Protein AF-A0A9D4TGT1-F1 (afdb_monomer_lite)

pLDDT: mean 70.24, std 22.19, range [30.16, 93.81]

Foldseek 3Di:
DDDDPPVVVVVVVVPPDDDDDDDDPPPPPPVPPPPDDDDDDDDDDDDDDDDPPPDPPPPPDDPDDDDDPPPDDPDDPDDDPDDPPVVVVVVVVVVVVVVVVVVVVVCVVVVVCVVVVLVVLLVCLVVLLVQLPDPDLVSLQVSLVSLLVSLVDVSNLVSCLVNLVLLSLLVSLPDPPHDPSSVLSSLSSLVSLLVDPSSLVSNVVSVVLVSLVVSLVPDDDDPVCPVVNVSSVVSNVSSVVD

Sequence (242 aa):
MQARGSLAALARLLATAEPSTGGPAALLVRSLCNVCPTIGASTAAARPSAFAASHRQWQQGGNGCAHGWTALRQFSSGKQAVNEDAVIMEAVEDTLRPRVLRFFAFFMICGAGIKVLPIVAAQAVGNCLALLDAQQPFMVKAGCSRLQLLMRLEAGRQKAVEEGAARKLLRLMQRPDVEQGVIDYALSAISMLAGCDEGLQALAEAGGIAALEAWLAGVQRSPVTEDAMDSVQQLLAVLSTA

Organism: Chlorella vulgaris (NCBI:txid3077)

InterPro domains:
  IPR000225 Armadillo [PS50176] (164-208)
  IPR011989 Armadillo-like helical [G3DSA:1.25.10.10] (1-241)
  IPR016024 Armadillo-type fold [SSF48371] (117-236)

Secondary structure (DSSP, 8-state):
----SSHHHHHHHSSS-------TTSSSSSSSS-S------S---------SSSSSSSSSS------SSSSS-S---------HHHHHHHHHHHHHHHHHHHHHHHHHHHHHHHHHHHHHHHHHHHHHHHHHT-S-HHHHHHHHHHHHHHHTSHHHHHHHHHTTHHHHHHHHHT-TT--HHHHHHHHHHHHHHTTSHHHHHHHHHTTHHHHHHHHHHH----TTTHHHHHHHHHHHHHHHH-

Radius of gyration: 31.9 Å; chains: 1; bounding box: 94×61×64 Å

Structure (mmCIF, N/CA/C/O backbone):
data_AF-A0A9D4TGT1-F1
#
_entry.id   AF-A0A9D4TGT1-F1
#
loop_
_atom_site.group_PDB
_atom_site.id
_atom_site.type_symbol
_atom_site.label_atom_id
_atom_site.label_alt_id
_atom_site.label_comp_id
_atom_site.label_asym_id
_atom_site.label_entity_id
_atom_site.label_seq_id
_atom_site.pdbx_PDB_ins_code
_atom_site.Cartn_x
_atom_site.Cartn_y
_atom_site.Cartn_z
_atom_site.occupancy
_atom_site.B_iso_or_equiv
_atom_site.auth_seq_id
_atom_site.auth_comp_id
_atom_site.auth_asym_id
_atom_site.auth_atom_id
_atom_site.pdbx_PDB_model_num
ATOM 1 N N . MET A 1 1 ? -27.653 35.171 1.525 1.00 47.66 1 MET A N 1
ATOM 2 C CA . MET A 1 1 ? -26.820 36.361 1.815 1.00 47.66 1 MET A CA 1
ATOM 3 C C . MET A 1 1 ? -25.912 36.067 3.008 1.00 47.66 1 MET A C 1
ATOM 5 O O . MET A 1 1 ? -26.333 36.315 4.121 1.00 47.66 1 MET A O 1
ATOM 9 N N . GLN A 1 2 ? -24.707 35.517 2.802 1.00 47.75 2 GLN A N 1
ATOM 10 C CA . GLN A 1 2 ? -23.597 35.546 3.782 1.00 47.75 2 GLN A CA 1
ATOM 11 C C . GLN A 1 2 ? -22.359 34.867 3.172 1.00 47.75 2 GLN A C 1
ATOM 13 O O . GLN A 1 2 ? -22.095 33.697 3.399 1.00 47.75 2 GLN A O 1
ATOM 18 N N . ALA A 1 3 ? -21.624 35.586 2.322 1.00 44.44 3 ALA A N 1
ATOM 19 C CA . ALA A 1 3 ? -20.353 35.104 1.763 1.00 44.44 3 ALA A CA 1
ATOM 20 C C . ALA A 1 3 ? -19.449 36.278 1.347 1.00 44.44 3 ALA A C 1
ATOM 22 O O . ALA A 1 3 ? -18.979 36.354 0.217 1.00 44.44 3 ALA A O 1
ATOM 23 N N . ARG A 1 4 ? -19.256 37.264 2.236 1.00 45.66 4 ARG A N 1
ATOM 24 C CA . ARG A 1 4 ? -18.360 38.414 1.981 1.00 45.66 4 ARG A CA 1
ATOM 25 C C . ARG A 1 4 ? -17.284 38.646 3.051 1.00 45.66 4 ARG A C 1
ATOM 27 O O . ARG A 1 4 ? -16.485 39.558 2.902 1.00 45.66 4 ARG A O 1
ATOM 34 N N . GLY A 1 5 ? -17.209 37.807 4.088 1.00 45.09 5 GLY A N 1
ATOM 35 C CA . GLY A 1 5 ? -16.243 37.974 5.187 1.00 45.09 5 GLY A CA 1
ATOM 36 C C . GLY A 1 5 ? -14.872 37.309 4.991 1.00 45.09 5 GLY A C 1
ATOM 37 O O . GLY A 1 5 ? -13.931 37.665 5.687 1.00 45.09 5 GLY A O 1
ATOM 38 N N . SER A 1 6 ? -14.726 36.360 4.060 1.00 49.41 6 SER A N 1
ATOM 39 C CA . SER A 1 6 ? -13.535 35.486 4.018 1.00 49.41 6 SER A CA 1
ATOM 40 C C . SER A 1 6 ? -12.366 36.033 3.177 1.00 49.41 6 SER A C 1
ATOM 42 O O . SER A 1 6 ? -11.208 35.719 3.437 1.00 49.41 6 SER A O 1
ATOM 44 N N . LEU A 1 7 ? -12.626 36.939 2.227 1.00 48.19 7 LEU A N 1
ATOM 45 C CA . LEU A 1 7 ? -11.579 37.469 1.338 1.00 48.19 7 LEU A CA 1
ATOM 46 C C . LEU A 1 7 ? -10.686 38.536 1.997 1.00 48.19 7 LEU A C 1
ATOM 48 O O . LEU A 1 7 ? -9.523 38.677 1.627 1.00 48.19 7 LEU A O 1
ATOM 52 N N . ALA A 1 8 ? -11.181 39.245 3.017 1.00 46.88 8 ALA A N 1
ATOM 53 C CA . ALA A 1 8 ? -10.387 40.244 3.740 1.00 46.88 8 ALA A CA 1
ATOM 54 C C . ALA A 1 8 ? -9.340 39.615 4.685 1.00 46.88 8 ALA A C 1
ATOM 56 O O . ALA A 1 8 ? -8.335 40.252 4.997 1.00 46.88 8 ALA A O 1
ATOM 57 N N . ALA A 1 9 ? -9.546 38.361 5.108 1.00 47.84 9 ALA A N 1
ATOM 58 C CA . ALA A 1 9 ? -8.600 37.619 5.943 1.00 47.84 9 ALA A CA 1
ATOM 59 C C . ALA A 1 9 ? -7.430 37.040 5.123 1.00 47.84 9 ALA A C 1
ATOM 61 O O . ALA A 1 9 ? -6.289 37.063 5.578 1.00 47.84 9 ALA A O 1
ATOM 62 N N . LEU A 1 10 ? -7.687 36.617 3.880 1.00 48.50 10 LEU A N 1
ATOM 63 C CA . LEU A 1 10 ? -6.660 36.116 2.956 1.00 48.50 10 LEU A CA 1
ATOM 64 C C . LEU A 1 10 ? -5.723 37.222 2.444 1.00 48.50 10 LEU A C 1
ATOM 66 O O . LEU A 1 10 ? -4.525 36.991 2.295 1.00 48.50 10 LEU A O 1
ATOM 70 N N . ALA A 1 11 ? -6.225 38.448 2.263 1.00 47.50 11 ALA A N 1
ATOM 71 C CA . ALA A 1 11 ? -5.403 39.578 1.822 1.00 47.50 11 ALA A CA 1
ATOM 72 C C . ALA A 1 11 ? -4.390 40.060 2.884 1.00 47.50 11 ALA A C 1
ATOM 74 O O . ALA A 1 11 ? -3.364 40.637 2.530 1.00 47.50 11 ALA A O 1
ATOM 75 N N . ARG A 1 12 ? -4.634 39.805 4.180 1.00 45.62 12 ARG A N 1
ATOM 76 C CA . ARG A 1 12 ? -3.701 40.172 5.265 1.00 45.62 12 ARG A CA 1
ATOM 77 C C . ARG A 1 12 ? -2.599 39.139 5.518 1.00 45.62 12 ARG A C 1
ATOM 79 O O . ARG A 1 12 ? -1.575 39.511 6.074 1.00 45.62 12 ARG A O 1
ATOM 86 N N . LEU A 1 13 ? -2.770 37.891 5.078 1.00 45.53 13 LEU A N 1
ATOM 87 C CA . LEU A 1 13 ? -1.742 36.843 5.188 1.00 45.53 13 LEU A CA 1
ATOM 88 C C . LEU A 1 13 ? -0.706 36.883 4.053 1.00 45.53 13 LEU A C 1
ATOM 90 O O . LEU A 1 13 ? 0.398 36.378 4.218 1.00 45.53 13 LEU A O 1
ATOM 94 N N . LEU A 1 14 ? -1.028 37.523 2.926 1.00 46.19 14 LEU A N 1
ATOM 95 C CA . LEU A 1 14 ? -0.122 37.654 1.776 1.00 46.19 14 LEU A CA 1
ATOM 96 C C . LEU A 1 14 ? 0.789 38.895 1.827 1.00 46.19 14 LEU A C 1
ATOM 98 O O . LEU A 1 14 ? 1.685 39.016 1.000 1.00 46.19 14 LEU A O 1
ATOM 102 N N . ALA A 1 15 ? 0.600 39.802 2.792 1.00 43.44 15 ALA A N 1
ATOM 103 C CA . ALA A 1 15 ? 1.304 41.090 2.850 1.00 43.44 15 ALA A CA 1
ATOM 104 C C . ALA A 1 15 ? 2.531 41.126 3.791 1.00 43.44 15 ALA A C 1
ATOM 106 O O . ALA A 1 15 ? 3.119 42.189 3.969 1.00 43.44 15 ALA A O 1
ATOM 107 N N . THR A 1 16 ? 2.934 40.002 4.397 1.00 42.25 16 THR A N 1
ATOM 108 C CA . THR A 1 16 ? 4.092 39.944 5.320 1.00 42.25 16 THR A CA 1
ATOM 109 C C . THR A 1 16 ? 5.294 39.164 4.781 1.00 42.25 16 THR A C 1
ATOM 111 O O . THR A 1 16 ? 6.215 38.871 5.537 1.00 42.25 16 THR A O 1
ATOM 114 N N . ALA A 1 17 ? 5.318 38.827 3.490 1.00 40.75 17 ALA A N 1
ATOM 115 C CA . ALA A 1 17 ? 6.458 38.169 2.855 1.00 40.75 17 ALA A CA 1
ATOM 116 C C . ALA A 1 17 ? 7.247 39.177 2.003 1.00 40.75 17 ALA A C 1
ATOM 118 O O . ALA A 1 17 ? 7.049 39.272 0.796 1.00 40.75 17 ALA A O 1
ATOM 119 N N . GLU A 1 18 ? 8.129 39.945 2.646 1.00 43.00 18 GLU A N 1
ATOM 120 C CA . GLU A 1 18 ? 9.184 40.699 1.953 1.00 43.00 18 GLU A CA 1
ATOM 121 C C . GLU A 1 18 ? 10.409 39.796 1.671 1.00 43.00 18 GLU A C 1
ATOM 123 O O . GLU A 1 18 ? 10.621 38.790 2.360 1.00 43.00 18 GLU A O 1
ATOM 128 N N . PRO A 1 19 ? 11.205 40.120 0.635 1.00 50.09 19 PRO A N 1
ATOM 129 C CA . PRO A 1 19 ? 12.003 39.168 -0.121 1.00 50.09 19 PRO A CA 1
ATOM 130 C C . PRO A 1 19 ? 13.450 39.107 0.379 1.00 50.09 19 PRO A C 1
ATOM 132 O O . PRO A 1 19 ? 14.186 40.090 0.349 1.00 50.09 19 PRO A O 1
ATOM 135 N N . SER A 1 20 ? 13.903 37.916 0.773 1.00 38.75 20 SER A N 1
ATOM 136 C CA . SER A 1 20 ? 15.325 37.649 0.995 1.00 38.75 20 SER A CA 1
ATOM 137 C C . SER A 1 20 ? 15.891 36.869 -0.190 1.00 38.75 20 SER A C 1
ATOM 139 O O . SER A 1 20 ? 15.510 35.741 -0.491 1.00 38.75 20 SER A O 1
ATOM 141 N N . THR A 1 21 ? 16.777 37.563 -0.888 1.00 51.19 21 THR A N 1
ATOM 142 C CA . THR A 1 21 ? 17.631 37.176 -2.007 1.00 51.19 21 THR A CA 1
ATOM 143 C C . THR A 1 21 ? 18.256 35.778 -1.892 1.00 51.19 21 THR A C 1
ATOM 145 O O . THR A 1 21 ? 19.157 35.532 -1.096 1.00 51.19 21 THR A O 1
ATOM 148 N N . GLY A 1 22 ? 17.856 34.875 -2.790 1.00 37.66 22 GLY A N 1
ATOM 149 C CA . GLY A 1 22 ? 18.534 33.598 -3.024 1.00 37.66 22 GLY A CA 1
ATOM 150 C C . GLY A 1 22 ? 17.843 32.799 -4.127 1.00 37.66 22 GLY A C 1
ATOM 151 O O . GLY A 1 22 ? 16.762 32.262 -3.919 1.00 37.66 22 GLY A O 1
ATOM 152 N N . GLY A 1 23 ? 18.437 32.765 -5.321 1.00 38.03 23 GLY A N 1
ATOM 153 C CA . GLY A 1 23 ? 17.827 32.193 -6.526 1.00 38.03 23 GLY A CA 1
ATOM 154 C C . GLY A 1 23 ? 17.507 30.681 -6.476 1.00 38.03 23 GLY A C 1
ATOM 155 O O . GLY A 1 23 ? 18.017 29.943 -5.629 1.00 38.03 23 GLY A O 1
ATOM 156 N N . PRO A 1 24 ? 16.702 30.190 -7.439 1.00 44.31 24 PRO A N 1
ATOM 157 C CA . PRO A 1 24 ? 15.993 28.901 -7.387 1.00 44.31 24 PRO A CA 1
ATOM 158 C C . PRO A 1 24 ? 16.837 27.628 -7.618 1.00 44.31 24 PRO A C 1
ATOM 160 O O . PRO A 1 24 ? 16.278 26.549 -7.787 1.00 44.31 24 PRO A O 1
ATOM 163 N N . ALA A 1 25 ? 18.171 27.699 -7.599 1.00 40.34 25 ALA A N 1
ATOM 164 C CA . ALA A 1 25 ? 19.036 26.543 -7.880 1.00 40.34 25 ALA A CA 1
ATOM 165 C C . ALA A 1 25 ? 19.581 25.822 -6.626 1.00 40.34 25 ALA A C 1
ATOM 167 O O . ALA A 1 25 ? 20.152 24.742 -6.742 1.00 40.34 25 ALA A O 1
ATOM 168 N N . ALA A 1 26 ? 19.396 26.376 -5.421 1.00 40.41 26 ALA A N 1
ATOM 169 C CA . ALA A 1 26 ? 19.991 25.840 -4.186 1.00 40.41 26 ALA A CA 1
ATOM 170 C C . ALA A 1 26 ? 19.022 25.041 -3.284 1.00 40.41 26 ALA A C 1
ATOM 172 O O . ALA A 1 26 ? 19.449 24.460 -2.287 1.00 40.41 26 ALA A O 1
ATOM 173 N N . LEU A 1 27 ? 17.730 24.968 -3.626 1.00 40.16 27 LEU A N 1
ATOM 174 C CA . LEU A 1 27 ? 16.707 24.304 -2.799 1.00 40.16 27 LEU A CA 1
ATOM 175 C C . LEU A 1 27 ? 16.452 22.828 -3.150 1.00 40.16 27 LEU A C 1
ATOM 177 O O . LEU A 1 27 ? 15.802 22.129 -2.380 1.00 40.16 27 LEU A O 1
ATOM 181 N N . LEU A 1 28 ? 17.026 22.309 -4.239 1.00 41.91 28 LEU A N 1
ATOM 182 C CA . LEU A 1 28 ? 16.854 20.904 -4.643 1.00 41.91 28 LEU A CA 1
ATOM 183 C C . LEU A 1 28 ? 17.883 19.931 -4.039 1.00 41.91 28 LEU A C 1
ATOM 185 O O . LEU A 1 28 ? 17.684 18.722 -4.097 1.00 41.91 28 LEU A O 1
ATOM 189 N N . VAL A 1 29 ? 18.950 20.426 -3.402 1.00 40.66 29 VAL A N 1
ATOM 190 C CA . VAL A 1 29 ? 20.007 19.572 -2.812 1.00 40.66 29 VAL A CA 1
ATOM 191 C C . VAL A 1 29 ? 19.826 19.373 -1.300 1.00 40.66 29 VAL A C 1
ATOM 193 O O . VAL A 1 29 ? 20.397 18.458 -0.714 1.00 40.66 29 VAL A O 1
ATOM 196 N N . ARG A 1 30 ? 18.977 20.174 -0.644 1.00 38.00 30 ARG A N 1
ATOM 197 C CA . ARG A 1 30 ? 18.833 20.163 0.824 1.00 38.00 30 ARG A CA 1
ATOM 198 C C . ARG A 1 30 ? 17.661 19.318 1.344 1.00 38.00 30 ARG A C 1
ATOM 200 O O . ARG A 1 30 ? 17.567 19.110 2.547 1.00 38.00 30 ARG A O 1
ATOM 207 N N . SER A 1 31 ? 16.823 18.775 0.454 1.00 38.84 31 SER A N 1
ATOM 208 C CA . SER A 1 31 ? 15.673 17.927 0.822 1.00 38.84 31 SER A CA 1
ATOM 209 C C . SER A 1 31 ? 15.982 16.422 0.890 1.00 38.84 31 SER A C 1
ATOM 211 O O . SER A 1 31 ? 15.113 15.652 1.287 1.00 38.84 31 SER A O 1
ATOM 213 N N . LEU A 1 32 ? 17.195 15.981 0.530 1.00 39.38 32 LEU A N 1
ATOM 214 C CA . LEU A 1 32 ? 17.564 14.554 0.526 1.00 39.38 32 LEU A CA 1
ATOM 215 C C . LEU A 1 32 ? 18.452 14.119 1.706 1.00 39.38 32 LEU A C 1
ATOM 217 O O . LEU A 1 32 ? 18.742 12.935 1.832 1.00 39.38 32 LEU A O 1
ATOM 221 N N . CYS A 1 33 ? 18.846 15.030 2.602 1.00 37.19 33 CYS A N 1
ATOM 222 C CA . CYS A 1 33 ? 19.785 14.722 3.692 1.00 37.19 33 CYS A CA 1
ATOM 223 C C . CYS A 1 33 ? 19.155 14.601 5.090 1.00 37.19 33 CYS A C 1
ATOM 225 O O . CYS A 1 33 ? 19.898 14.614 6.065 1.00 37.19 33 CYS A O 1
ATOM 227 N N . ASN A 1 34 ? 17.828 14.486 5.230 1.00 40.44 34 ASN A N 1
ATOM 228 C CA . ASN A 1 34 ? 17.195 14.539 6.557 1.00 40.44 34 ASN A CA 1
ATOM 229 C C . ASN A 1 34 ? 16.233 13.388 6.889 1.00 40.44 34 ASN A C 1
ATOM 231 O O . ASN A 1 34 ? 15.200 13.607 7.510 1.00 40.44 34 ASN A O 1
ATOM 235 N N . VAL A 1 35 ? 16.589 12.150 6.525 1.00 39.88 35 VAL A N 1
ATOM 236 C CA . VAL A 1 35 ? 15.957 10.947 7.098 1.00 39.88 35 VAL A CA 1
ATOM 237 C C . VAL A 1 35 ? 17.027 9.886 7.374 1.00 39.88 35 VAL A C 1
ATOM 239 O O . VAL A 1 35 ? 17.302 9.047 6.524 1.00 39.88 35 VAL A O 1
ATOM 242 N N . CYS A 1 36 ? 17.685 10.010 8.535 1.00 30.75 36 CYS A N 1
ATOM 243 C CA . CYS A 1 36 ? 18.102 8.938 9.464 1.00 30.75 36 CYS A CA 1
ATOM 244 C C . CYS A 1 36 ? 19.341 9.350 10.284 1.00 30.75 36 CYS A C 1
ATOM 246 O O . CYS A 1 36 ? 20.469 9.191 9.819 1.00 30.75 36 CYS A O 1
ATOM 248 N N . PRO A 1 37 ? 19.167 9.768 11.549 1.00 39.44 37 PRO A N 1
ATOM 249 C CA . PRO A 1 37 ? 20.206 9.674 12.558 1.00 39.44 37 PRO A CA 1
ATOM 250 C C . PRO A 1 37 ? 19.798 8.605 13.576 1.00 39.44 37 PRO A C 1
ATOM 252 O O . PRO A 1 37 ? 18.901 8.841 14.374 1.00 39.44 37 PRO A O 1
ATOM 255 N N . THR A 1 38 ? 20.407 7.419 13.533 1.00 38.28 38 THR A N 1
ATOM 256 C CA . THR A 1 38 ? 20.651 6.541 14.701 1.00 38.28 38 THR A CA 1
ATOM 257 C C . THR A 1 38 ? 21.204 5.207 14.213 1.00 38.28 38 THR A C 1
ATOM 259 O O . THR A 1 38 ? 20.466 4.352 13.752 1.00 38.28 38 THR A O 1
ATOM 262 N N . ILE A 1 39 ? 22.523 5.056 14.289 1.00 33.75 39 ILE A N 1
ATOM 263 C CA . ILE A 1 39 ? 23.245 3.895 14.833 1.00 33.75 39 ILE A CA 1
ATOM 264 C C . ILE A 1 39 ? 24.684 4.400 14.934 1.00 33.75 39 ILE A C 1
ATOM 266 O O . ILE A 1 39 ? 25.397 4.546 13.946 1.00 33.75 39 ILE A O 1
ATOM 270 N N . GLY A 1 40 ? 25.073 4.782 16.142 1.00 30.16 40 GLY A N 1
ATOM 271 C CA . GLY A 1 40 ? 26.368 5.390 16.395 1.00 30.16 40 GLY A CA 1
ATOM 272 C C . GLY A 1 40 ? 26.558 5.636 17.877 1.00 30.16 40 GLY A C 1
ATOM 273 O O . GLY A 1 40 ? 26.540 6.783 18.293 1.00 30.16 40 GLY A O 1
ATOM 274 N N . ALA A 1 41 ? 26.674 4.558 18.656 1.00 31.83 41 ALA A N 1
ATOM 275 C CA . ALA A 1 41 ? 27.452 4.509 19.897 1.00 31.83 41 ALA A CA 1
ATOM 276 C C . ALA A 1 41 ? 27.275 3.142 20.570 1.00 31.83 41 ALA A C 1
ATOM 278 O O . ALA A 1 41 ? 26.420 2.972 21.431 1.00 31.83 41 ALA A O 1
ATOM 279 N N . SER A 1 42 ? 28.109 2.167 20.217 1.00 30.31 42 SER A N 1
ATOM 280 C CA . SER A 1 42 ? 28.635 1.262 21.237 1.00 30.31 42 SER A CA 1
ATOM 281 C C . SER A 1 42 ? 29.920 0.603 20.750 1.00 30.31 42 SER A C 1
ATOM 283 O O . SER A 1 42 ? 29.984 0.069 19.646 1.00 30.31 42 SER A O 1
ATOM 285 N N . THR A 1 43 ? 30.924 0.637 21.621 1.00 32.34 43 THR A N 1
ATOM 286 C CA . THR A 1 43 ? 32.191 -0.109 21.597 1.00 32.34 43 THR A CA 1
ATOM 287 C C . THR A 1 43 ? 33.269 0.335 20.604 1.00 32.34 43 THR A C 1
ATOM 289 O O . THR A 1 43 ? 33.527 -0.265 19.566 1.00 32.34 43 THR A O 1
ATOM 292 N N . ALA A 1 44 ? 34.015 1.353 21.036 1.00 31.38 44 ALA A N 1
ATOM 293 C CA . ALA A 1 44 ? 35.460 1.354 20.868 1.00 31.38 44 ALA A CA 1
ATOM 294 C C . ALA A 1 44 ? 36.067 0.211 21.705 1.00 31.38 44 ALA A C 1
ATOM 296 O O . ALA A 1 44 ? 35.770 0.131 22.894 1.00 31.38 44 ALA A O 1
ATOM 297 N N . ALA A 1 45 ? 36.891 -0.632 21.073 1.00 34.19 45 ALA A N 1
ATOM 298 C CA . ALA A 1 45 ? 38.083 -1.314 21.609 1.00 34.19 45 ALA A CA 1
ATOM 299 C C . ALA A 1 45 ? 38.282 -2.689 20.947 1.00 34.19 45 ALA A C 1
ATOM 301 O O . ALA A 1 45 ? 37.766 -3.687 21.430 1.00 34.19 45 ALA A O 1
ATOM 302 N N . ALA A 1 46 ? 39.066 -2.743 19.867 1.00 30.73 46 ALA A N 1
ATOM 303 C CA . ALA A 1 46 ? 40.053 -3.801 19.617 1.00 30.73 46 ALA A CA 1
ATOM 304 C C . ALA A 1 46 ? 40.758 -3.537 18.279 1.00 30.73 46 ALA A C 1
ATOM 306 O O . ALA A 1 46 ? 40.136 -3.376 17.233 1.00 30.73 46 ALA A O 1
ATOM 307 N N . ARG A 1 47 ? 42.085 -3.468 18.336 1.00 34.03 47 ARG A N 1
ATOM 308 C CA . ARG A 1 47 ? 43.001 -3.381 17.194 1.00 34.03 47 ARG A CA 1
ATOM 309 C C . ARG A 1 47 ? 43.474 -4.816 16.828 1.00 34.03 47 ARG A C 1
ATOM 311 O O . ARG A 1 47 ? 43.073 -5.763 17.496 1.00 34.03 47 ARG A O 1
ATOM 318 N N . PRO A 1 48 ? 44.272 -5.023 15.767 1.00 48.06 48 PRO A N 1
ATOM 319 C CA . PRO A 1 48 ? 43.899 -5.802 14.588 1.00 48.06 48 PRO A CA 1
ATOM 320 C C . PRO A 1 48 ? 44.717 -7.098 14.434 1.00 48.06 48 PRO A C 1
ATOM 322 O O . PRO A 1 48 ? 45.853 -7.173 14.887 1.00 48.06 48 PRO A O 1
ATOM 325 N N . SER A 1 49 ? 44.205 -8.099 13.721 1.00 42.88 49 SER A N 1
ATOM 326 C CA . SER A 1 49 ? 45.012 -9.083 12.972 1.00 42.88 49 SER A CA 1
ATOM 327 C C . SER A 1 49 ? 44.101 -10.100 12.287 1.00 42.88 49 SER A C 1
ATOM 329 O O . SER A 1 49 ? 42.995 -10.348 12.744 1.00 42.88 49 SER A O 1
ATOM 331 N N . ALA A 1 50 ? 44.601 -10.691 11.200 1.00 40.00 50 ALA A N 1
ATOM 332 C CA . ALA A 1 50 ? 44.013 -11.815 10.466 1.00 40.00 50 ALA A CA 1
ATOM 333 C C . ALA A 1 50 ? 42.917 -11.490 9.432 1.00 40.00 50 ALA A C 1
ATOM 335 O O . ALA A 1 50 ? 41.809 -11.997 9.507 1.00 40.00 50 ALA A O 1
ATOM 336 N N . PHE A 1 51 ? 43.274 -10.747 8.377 1.00 38.56 51 PHE A N 1
ATOM 337 C CA . PHE A 1 51 ? 42.710 -11.003 7.037 1.00 38.56 51 PHE A CA 1
ATOM 338 C C . PHE A 1 51 ? 43.656 -10.532 5.914 1.00 38.56 51 PHE A C 1
ATOM 340 O O . PHE A 1 51 ? 43.270 -9.847 4.976 1.00 38.56 51 PHE A O 1
ATOM 347 N N . ALA A 1 52 ? 44.946 -10.869 6.031 1.00 39.22 52 ALA A N 1
ATOM 348 C CA . ALA A 1 52 ? 45.983 -10.550 5.038 1.00 39.22 52 ALA A CA 1
ATOM 349 C C . ALA A 1 52 ? 46.646 -11.811 4.441 1.00 39.22 52 ALA A C 1
ATOM 351 O O . ALA A 1 52 ? 47.787 -11.762 3.981 1.00 39.22 52 ALA A O 1
ATOM 352 N N . ALA A 1 53 ? 45.952 -12.954 4.463 1.00 41.81 53 ALA A N 1
ATOM 353 C CA . ALA A 1 53 ? 46.541 -14.263 4.161 1.00 41.81 53 ALA A CA 1
ATOM 354 C C . ALA A 1 53 ? 45.799 -15.088 3.090 1.00 41.81 53 ALA A C 1
ATOM 356 O O . ALA A 1 53 ? 45.974 -16.297 3.040 1.00 41.81 53 ALA A O 1
ATOM 357 N N . SER A 1 54 ? 45.009 -14.468 2.204 1.00 41.44 54 SER A N 1
ATOM 358 C CA . SER A 1 54 ? 44.355 -15.200 1.101 1.00 41.44 54 SER A CA 1
ATOM 359 C C . SER A 1 54 ? 44.357 -14.422 -0.217 1.00 41.44 54 SER A C 1
ATOM 361 O O . SER A 1 54 ? 43.331 -14.223 -0.854 1.00 41.44 54 SER A O 1
ATOM 363 N N . HIS A 1 55 ? 45.525 -13.905 -0.610 1.00 40.44 55 HIS A N 1
ATOM 364 C CA . HIS A 1 55 ? 45.705 -13.366 -1.967 1.00 40.44 55 HIS A CA 1
ATOM 365 C C . HIS A 1 55 ? 47.141 -13.466 -2.509 1.00 40.44 55 HIS A C 1
ATOM 367 O O . HIS A 1 55 ? 47.476 -12.835 -3.509 1.00 40.44 55 HIS A O 1
ATOM 373 N N . ARG A 1 56 ? 48.009 -14.266 -1.865 1.00 41.53 56 ARG A N 1
ATOM 374 C CA . ARG A 1 56 ? 49.431 -14.416 -2.234 1.00 41.53 56 ARG A CA 1
ATOM 375 C C . ARG A 1 56 ? 49.786 -15.752 -2.906 1.00 41.53 56 ARG A C 1
ATOM 377 O O . ARG A 1 56 ? 50.963 -16.054 -3.051 1.00 41.53 56 ARG A O 1
ATOM 384 N N . GLN A 1 57 ? 48.793 -16.524 -3.352 1.00 45.50 57 GLN A N 1
ATOM 385 C CA . GLN A 1 57 ? 48.984 -17.882 -3.890 1.00 45.50 57 GLN A CA 1
ATOM 386 C C . GLN A 1 57 ? 48.537 -18.037 -5.357 1.00 45.50 57 GLN A C 1
ATOM 388 O O . GLN A 1 57 ? 48.040 -19.082 -5.749 1.00 45.50 57 GLN A O 1
ATOM 393 N N . TRP A 1 58 ? 48.717 -16.996 -6.178 1.00 44.78 58 TRP A N 1
ATOM 394 C CA . TRP A 1 58 ? 48.544 -17.079 -7.642 1.00 44.78 58 TRP A CA 1
ATOM 395 C C . TRP A 1 58 ? 49.648 -16.360 -8.446 1.00 44.78 58 TRP A C 1
ATOM 397 O O . TRP A 1 58 ? 49.520 -16.193 -9.652 1.00 44.78 58 TRP A O 1
ATOM 407 N N . GLN A 1 59 ? 50.760 -15.955 -7.813 1.00 45.34 59 GLN A N 1
ATOM 408 C CA . GLN A 1 59 ? 51.879 -15.265 -8.488 1.00 45.34 59 GLN A CA 1
ATOM 409 C C . GLN A 1 59 ? 53.239 -15.981 -8.386 1.00 45.34 59 GLN A C 1
ATOM 411 O O . GLN A 1 59 ? 54.285 -15.355 -8.533 1.00 45.34 59 GLN A O 1
ATOM 416 N N . GLN A 1 60 ? 53.264 -17.296 -8.164 1.00 47.47 60 GLN A N 1
ATOM 417 C CA . GLN A 1 60 ? 54.502 -18.079 -8.255 1.00 47.47 60 GLN A CA 1
ATOM 418 C C . GLN A 1 60 ? 54.271 -19.340 -9.086 1.00 47.47 60 GLN A C 1
ATOM 420 O O . GLN A 1 60 ? 53.967 -20.405 -8.565 1.00 47.47 60 GLN A O 1
ATOM 425 N N . GLY A 1 61 ? 54.384 -19.190 -10.403 1.00 41.84 61 GLY A N 1
ATOM 426 C CA . GLY A 1 61 ? 54.286 -20.291 -11.355 1.00 41.84 61 GLY A CA 1
ATOM 427 C C . GLY A 1 61 ? 54.407 -19.781 -12.784 1.00 41.84 61 GLY A C 1
ATOM 428 O O . GLY A 1 61 ? 53.406 -19.680 -13.479 1.00 41.84 61 GLY A O 1
ATOM 429 N N . GLY A 1 62 ? 55.616 -19.395 -13.202 1.00 36.81 62 GLY A N 1
ATOM 430 C CA . GLY A 1 62 ? 55.837 -18.933 -14.576 1.00 36.81 62 GLY A CA 1
ATOM 431 C C . GLY A 1 62 ? 57.192 -18.288 -14.857 1.00 36.81 62 GLY A C 1
ATOM 432 O O . GLY A 1 62 ? 57.249 -17.329 -15.613 1.00 36.81 62 GLY A O 1
ATOM 433 N N . ASN A 1 63 ? 58.278 -18.778 -14.249 1.00 48.75 63 ASN A N 1
ATOM 434 C CA . ASN A 1 63 ? 59.631 -18.482 -14.724 1.00 48.75 63 ASN A CA 1
ATOM 435 C C . ASN A 1 63 ? 60.007 -19.527 -15.781 1.00 48.75 63 ASN A C 1
ATOM 437 O O . ASN A 1 63 ? 60.286 -20.675 -15.445 1.00 48.75 63 ASN A O 1
ATOM 441 N N . GLY A 1 64 ? 60.020 -19.122 -17.046 1.00 46.00 64 GLY A N 1
ATOM 442 C CA . GLY A 1 64 ? 60.546 -19.916 -18.152 1.00 46.00 64 GLY A CA 1
ATOM 443 C C . GLY A 1 64 ? 60.282 -19.221 -19.481 1.00 46.00 64 GLY A C 1
ATOM 444 O O . GLY A 1 64 ? 59.159 -18.807 -19.733 1.00 46.00 64 GLY A O 1
ATOM 445 N N . CYS A 1 65 ? 61.315 -19.111 -20.318 1.00 41.28 65 CYS A N 1
ATOM 446 C CA . CYS A 1 6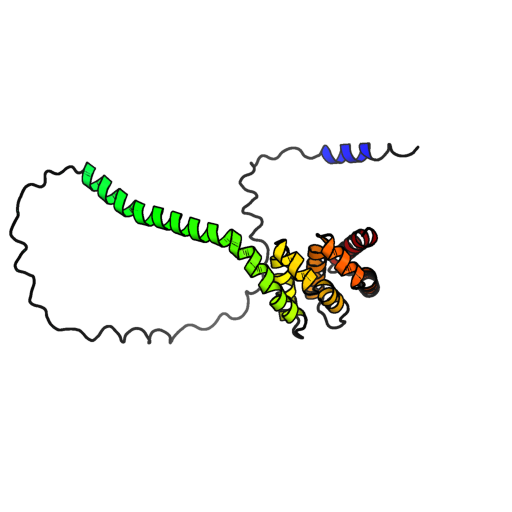5 ? 61.313 -18.492 -21.652 1.00 41.28 65 CYS A CA 1
ATOM 447 C C . CYS A 1 65 ? 61.477 -16.960 -21.689 1.00 41.28 65 CYS A C 1
ATOM 449 O O . CYS A 1 65 ? 60.764 -16.240 -22.384 1.00 41.28 65 CYS A O 1
ATOM 451 N N . ALA A 1 66 ? 62.528 -16.470 -21.029 1.00 46.25 66 ALA A N 1
ATOM 452 C CA . ALA A 1 66 ? 63.348 -15.434 -21.646 1.00 46.25 66 ALA A CA 1
ATOM 453 C C . ALA A 1 66 ? 64.152 -16.081 -22.789 1.00 46.25 66 ALA A C 1
ATOM 455 O O . ALA A 1 66 ? 64.790 -17.100 -22.554 1.00 46.25 66 ALA A O 1
ATOM 456 N N . HIS A 1 67 ? 64.057 -15.499 -23.989 1.00 46.81 67 HIS A N 1
ATOM 457 C CA . HIS A 1 67 ? 64.926 -15.596 -25.180 1.00 46.81 67 HIS A CA 1
ATOM 458 C C . HIS A 1 67 ? 64.056 -15.667 -26.432 1.00 46.81 67 HIS A C 1
ATOM 460 O O . HIS A 1 67 ? 63.630 -16.739 -26.848 1.00 46.81 67 HIS A O 1
ATOM 466 N N . GLY A 1 68 ? 63.776 -14.511 -27.037 1.00 44.19 68 GLY A N 1
ATOM 467 C CA . GLY A 1 68 ? 63.065 -14.546 -28.308 1.00 44.19 68 GLY A CA 1
ATOM 468 C C . GLY A 1 68 ? 62.662 -13.248 -28.980 1.00 44.19 68 GLY A C 1
ATOM 469 O O . GLY A 1 68 ? 62.040 -13.375 -30.013 1.00 44.19 68 GLY A O 1
ATOM 470 N N . TRP A 1 69 ? 62.958 -12.036 -28.483 1.00 37.03 69 TRP A N 1
ATOM 471 C CA . TRP A 1 69 ? 62.517 -10.814 -29.198 1.00 37.03 69 TRP A CA 1
ATOM 472 C C . TRP A 1 69 ? 63.438 -9.584 -29.075 1.00 37.03 69 TRP A C 1
ATOM 474 O O . TRP A 1 69 ? 63.003 -8.462 -29.312 1.00 37.03 69 TRP A O 1
ATOM 484 N N . THR A 1 70 ? 64.726 -9.744 -28.751 1.00 48.88 70 THR A N 1
ATOM 485 C CA . THR A 1 70 ? 65.684 -8.612 -28.707 1.00 48.88 70 THR A CA 1
ATOM 486 C C . THR A 1 70 ? 66.404 -8.326 -30.029 1.00 48.88 70 THR A C 1
ATOM 488 O O . THR A 1 70 ? 67.296 -7.485 -30.062 1.00 48.88 70 THR A O 1
ATOM 491 N N . ALA A 1 71 ? 66.004 -8.948 -31.140 1.00 46.62 71 ALA A N 1
ATOM 492 C CA . ALA A 1 71 ? 66.678 -8.793 -32.430 1.00 46.62 71 ALA A CA 1
ATOM 493 C C . ALA A 1 71 ? 65.721 -8.420 -33.574 1.00 46.62 71 ALA A C 1
ATOM 495 O O . ALA A 1 71 ? 65.679 -9.114 -34.579 1.00 46.62 71 ALA A O 1
ATOM 496 N N . LEU A 1 72 ? 64.941 -7.338 -33.435 1.00 44.50 72 LEU A N 1
ATOM 497 C CA . LEU A 1 72 ? 64.370 -6.625 -34.596 1.00 44.50 72 LEU A CA 1
ATOM 498 C C . LEU A 1 72 ? 63.832 -5.228 -34.239 1.00 44.50 72 LEU A C 1
ATOM 500 O O . LEU A 1 72 ? 62.680 -4.894 -34.500 1.00 44.50 72 LEU A O 1
ATOM 504 N N . ARG A 1 73 ? 64.655 -4.383 -33.604 1.00 45.25 73 ARG A N 1
ATOM 505 C CA . ARG A 1 73 ? 64.288 -2.965 -33.407 1.00 45.25 73 ARG A CA 1
ATOM 506 C C . ARG A 1 73 ? 65.411 -1.960 -33.686 1.00 45.25 73 ARG A C 1
ATOM 508 O O . ARG A 1 73 ? 65.353 -0.821 -33.241 1.00 45.25 73 ARG A O 1
ATOM 515 N N . GLN A 1 74 ? 66.399 -2.377 -34.477 1.00 50.12 74 GLN A N 1
ATOM 516 C CA . GLN A 1 74 ? 67.367 -1.499 -35.139 1.00 50.12 74 GLN A CA 1
ATOM 517 C C . GLN A 1 74 ? 67.214 -1.622 -36.659 1.00 50.12 74 GLN A C 1
ATOM 519 O O . GLN A 1 74 ? 68.087 -2.118 -37.359 1.00 50.12 74 GLN A O 1
ATOM 524 N N . PHE A 1 75 ? 66.073 -1.187 -37.180 1.00 41.41 75 PHE A N 1
ATOM 525 C CA . PHE A 1 75 ? 65.983 -0.719 -38.559 1.00 41.41 75 PHE A CA 1
ATOM 526 C C . PHE A 1 75 ? 64.806 0.248 -38.646 1.00 41.41 75 PHE A C 1
ATOM 528 O O . PHE A 1 75 ? 63.776 -0.002 -38.031 1.00 41.41 75 PHE A O 1
ATOM 535 N N . SER A 1 76 ? 64.976 1.334 -39.399 1.00 44.69 76 SER A N 1
ATOM 536 C CA . SER A 1 76 ? 64.050 2.470 -39.538 1.00 44.69 76 SER A CA 1
ATOM 537 C C . SER A 1 76 ? 64.292 3.655 -38.593 1.00 44.69 76 SER A C 1
ATOM 539 O O . SER A 1 76 ? 63.384 4.183 -37.955 1.00 44.69 76 SER A O 1
ATOM 541 N N . SER A 1 77 ? 65.533 4.148 -38.609 1.00 48.66 77 SER A N 1
ATOM 542 C CA . SER A 1 77 ? 65.759 5.595 -38.629 1.00 48.66 77 SER A CA 1
ATOM 543 C C . SER A 1 77 ? 65.207 6.128 -39.957 1.00 48.66 77 SER A C 1
ATOM 545 O O . SER A 1 77 ? 65.710 5.774 -41.023 1.00 48.66 77 SER A O 1
ATOM 547 N N . GLY A 1 78 ? 64.123 6.900 -39.901 1.00 38.31 78 GLY A N 1
ATOM 548 C CA . GLY A 1 78 ? 63.421 7.392 -41.082 1.00 38.31 78 GLY A CA 1
ATOM 549 C C . GLY A 1 78 ? 62.373 8.441 -40.726 1.00 38.31 78 GLY A C 1
ATOM 550 O O . GLY A 1 78 ? 61.214 8.107 -40.540 1.00 38.31 78 GLY A O 1
ATOM 551 N N . LYS A 1 79 ? 62.812 9.703 -40.646 1.00 46.91 79 LYS A N 1
ATOM 552 C CA . LYS A 1 79 ? 62.009 10.939 -40.736 1.00 46.91 79 LYS A CA 1
ATOM 553 C C . LYS A 1 79 ? 60.708 10.980 -39.916 1.00 46.91 79 LYS A C 1
ATOM 555 O O . LYS A 1 79 ? 59.618 10.806 -40.448 1.00 46.91 79 LYS A O 1
ATOM 560 N N . GLN A 1 80 ? 60.823 11.402 -38.660 1.00 41.12 80 GLN A N 1
ATOM 561 C CA . GLN A 1 80 ? 59.704 11.988 -37.920 1.00 41.12 80 GLN A CA 1
ATOM 562 C C . GLN A 1 80 ? 59.766 13.515 -38.048 1.00 41.12 80 GLN A C 1
ATOM 564 O O . GLN A 1 80 ? 60.3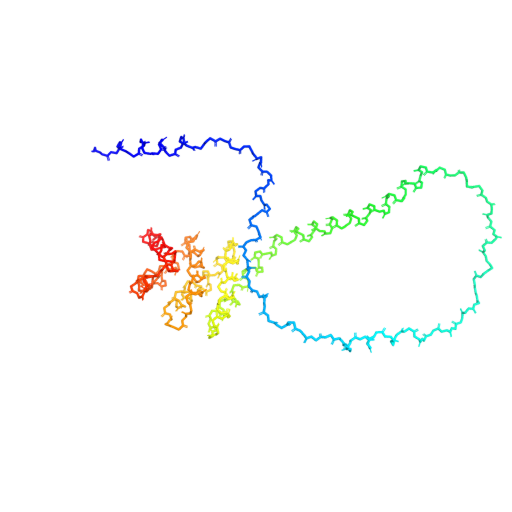14 14.223 -37.213 1.00 41.12 80 GLN A O 1
ATOM 569 N N . ALA A 1 81 ? 59.232 14.007 -39.161 1.00 46.94 81 ALA A N 1
ATOM 570 C CA . ALA A 1 81 ? 58.665 15.344 -39.249 1.00 46.94 81 ALA A CA 1
ATOM 571 C C . ALA A 1 81 ? 57.188 15.131 -39.585 1.00 46.94 81 ALA A C 1
ATOM 573 O O . ALA A 1 81 ? 56.776 15.233 -40.737 1.00 46.94 81 ALA A O 1
ATOM 574 N N . VAL A 1 82 ? 56.420 14.697 -38.586 1.00 47.66 82 VAL A N 1
ATOM 575 C CA . VAL A 1 82 ? 54.972 14.528 -38.696 1.00 47.66 82 VAL A CA 1
ATOM 576 C C . VAL A 1 82 ? 54.352 15.295 -37.540 1.00 47.66 82 VAL A C 1
ATOM 578 O O . VAL A 1 82 ? 54.278 14.804 -36.423 1.00 47.66 82 VAL A O 1
ATOM 581 N N . ASN A 1 83 ? 54.010 16.542 -37.855 1.00 49.03 83 ASN A N 1
ATOM 582 C CA . ASN A 1 83 ? 52.814 17.250 -37.416 1.00 49.03 83 ASN A CA 1
ATOM 583 C C . ASN A 1 83 ? 52.336 16.930 -35.983 1.00 49.03 83 ASN A C 1
ATOM 585 O O . ASN A 1 83 ? 51.494 16.053 -35.782 1.00 49.03 83 ASN A O 1
ATOM 589 N N . GLU A 1 84 ? 52.841 17.672 -34.995 1.00 51.06 84 GLU A N 1
ATOM 590 C CA . GLU A 1 84 ? 52.417 17.569 -33.588 1.00 51.06 84 GLU A CA 1
ATOM 591 C C . GLU A 1 84 ? 50.900 17.817 -33.415 1.00 51.06 84 GLU A C 1
ATOM 593 O O . GLU A 1 84 ? 50.281 17.247 -32.518 1.00 51.06 84 GLU A O 1
ATOM 598 N N . ASP A 1 85 ? 50.265 18.540 -34.346 1.00 51.38 85 ASP A N 1
ATOM 599 C CA . ASP A 1 85 ? 48.816 18.781 -34.363 1.00 51.38 85 ASP A CA 1
ATOM 600 C C . ASP A 1 85 ? 47.977 17.534 -34.716 1.00 51.38 85 ASP A C 1
ATOM 602 O O . ASP A 1 85 ? 46.835 17.402 -34.272 1.00 51.38 85 ASP A O 1
ATOM 606 N N . ALA A 1 86 ? 48.530 16.579 -35.476 1.00 51.53 86 ALA A N 1
ATOM 607 C CA . ALA A 1 86 ? 47.822 15.346 -35.840 1.00 51.53 86 ALA A CA 1
ATOM 608 C C . ALA A 1 86 ? 47.802 14.329 -34.685 1.00 51.53 86 ALA A C 1
ATOM 610 O O . ALA A 1 86 ? 46.808 13.636 -34.481 1.00 51.53 86 ALA A O 1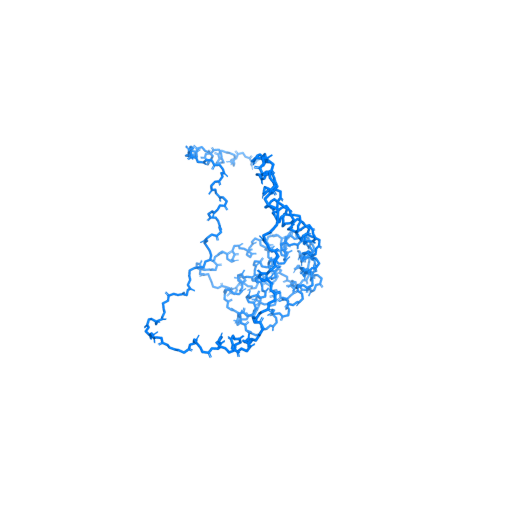
ATOM 611 N N . VAL A 1 87 ? 48.869 14.296 -33.880 1.00 53.03 87 VAL A N 1
ATOM 612 C CA . VAL A 1 87 ? 49.001 13.385 -32.730 1.00 53.03 87 VAL A CA 1
ATOM 613 C C . VAL A 1 87 ? 48.077 13.800 -31.580 1.00 53.03 87 VAL A C 1
ATOM 615 O O . VAL A 1 87 ? 47.533 12.949 -30.876 1.00 53.03 87 VAL A O 1
ATOM 618 N N . ILE A 1 88 ? 47.840 15.106 -31.406 1.00 53.75 88 ILE A N 1
ATOM 619 C CA . ILE A 1 88 ? 46.885 15.612 -30.410 1.00 53.75 88 ILE A CA 1
ATOM 620 C C . ILE A 1 88 ? 45.443 15.264 -30.815 1.00 53.75 88 ILE A C 1
ATOM 622 O O . ILE A 1 88 ? 44.664 14.846 -29.960 1.00 53.75 88 ILE A O 1
ATOM 626 N N . MET A 1 89 ? 45.088 15.369 -32.102 1.00 52.31 89 MET A N 1
ATOM 627 C CA . MET A 1 89 ? 43.760 14.972 -32.601 1.00 52.31 89 MET A CA 1
ATOM 628 C C . MET A 1 89 ? 43.505 13.462 -32.451 1.00 52.31 89 MET A C 1
ATOM 630 O O . MET A 1 89 ? 42.431 13.076 -31.993 1.00 52.31 89 MET A O 1
ATOM 634 N N . GLU A 1 90 ? 44.498 12.612 -32.725 1.00 53.12 90 GLU A N 1
ATOM 635 C CA . GLU A 1 90 ? 44.382 11.150 -32.582 1.00 53.12 90 GLU A CA 1
ATOM 636 C C . GLU A 1 90 ? 44.237 10.714 -31.105 1.00 53.12 90 GLU A C 1
ATOM 638 O O . GLU A 1 90 ? 43.379 9.896 -30.766 1.00 53.12 90 GLU A O 1
ATOM 643 N N . ALA A 1 91 ? 44.972 11.345 -30.180 1.00 52.88 91 ALA A N 1
ATOM 644 C CA . ALA A 1 91 ? 44.851 11.079 -28.740 1.00 52.88 91 ALA A CA 1
ATOM 645 C C . ALA A 1 91 ? 43.527 11.590 -28.123 1.00 52.88 91 ALA A C 1
ATOM 647 O O . ALA A 1 91 ? 43.007 11.025 -27.148 1.00 52.88 91 ALA A O 1
ATOM 648 N N . VAL A 1 92 ? 42.959 12.662 -28.681 1.00 54.66 92 VAL A N 1
ATOM 649 C CA . VAL A 1 92 ? 41.637 13.178 -28.298 1.00 54.66 92 VAL A CA 1
ATOM 650 C C . VAL A 1 92 ? 40.527 12.236 -28.781 1.00 54.66 92 VAL A C 1
ATOM 652 O O . VAL A 1 92 ? 39.572 11.985 -28.043 1.00 54.66 92 VAL A O 1
ATOM 655 N N . GLU A 1 93 ? 40.669 11.634 -29.961 1.00 56.44 93 GLU A N 1
ATOM 656 C CA . GLU A 1 93 ? 39.681 10.707 -30.523 1.00 56.44 93 GLU A CA 1
ATOM 657 C C . GLU A 1 93 ? 39.612 9.370 -29.752 1.00 56.44 93 GLU A C 1
ATOM 659 O O . GLU A 1 93 ? 38.516 8.869 -29.462 1.00 56.44 93 GLU A O 1
ATOM 664 N N . ASP A 1 94 ? 40.756 8.862 -29.278 1.00 57.44 94 ASP A N 1
ATOM 665 C CA . ASP A 1 94 ? 40.833 7.649 -28.448 1.00 57.44 94 ASP A CA 1
ATOM 666 C C . ASP A 1 94 ? 40.314 7.837 -27.013 1.00 57.44 94 ASP A C 1
ATOM 668 O O . ASP A 1 94 ? 39.815 6.893 -26.393 1.00 57.44 94 ASP A O 1
ATOM 672 N N . THR A 1 95 ? 40.351 9.059 -26.472 1.00 61.88 95 THR A N 1
ATOM 673 C CA . THR A 1 95 ? 39.778 9.367 -25.148 1.00 61.88 95 THR A CA 1
ATOM 674 C C . THR A 1 95 ? 38.299 9.763 -25.206 1.00 61.88 95 THR A C 1
ATOM 676 O O . THR A 1 95 ? 37.566 9.560 -24.227 1.00 61.88 95 THR A O 1
ATOM 679 N N . LEU A 1 96 ? 37.819 10.262 -26.350 1.00 58.78 96 LEU A N 1
ATOM 680 C CA . LEU A 1 96 ? 36.408 10.583 -26.586 1.00 58.78 96 LEU A CA 1
ATOM 681 C C . LEU A 1 96 ? 35.557 9.339 -26.866 1.00 58.78 96 LEU A C 1
ATOM 683 O O . LEU A 1 96 ? 34.462 9.234 -26.307 1.00 58.78 96 LEU A O 1
ATOM 687 N N . ARG A 1 97 ? 36.052 8.361 -27.639 1.00 68.62 97 ARG A N 1
ATOM 688 C CA . ARG A 1 97 ? 35.339 7.097 -27.928 1.00 68.62 97 ARG A CA 1
ATOM 689 C C . ARG A 1 97 ? 34.777 6.386 -26.688 1.00 68.62 97 ARG A C 1
ATOM 691 O O . ARG A 1 97 ? 33.575 6.111 -26.671 1.00 68.62 97 ARG A O 1
ATOM 698 N N . PRO A 1 98 ? 35.554 6.116 -25.622 1.00 79.19 98 PRO A N 1
ATOM 699 C CA . PRO A 1 98 ? 35.031 5.429 -24.444 1.00 79.19 98 PRO A CA 1
ATOM 700 C C . PRO A 1 98 ? 34.056 6.293 -23.637 1.00 79.19 98 PRO A C 1
ATOM 702 O O . PRO A 1 98 ? 33.181 5.747 -22.969 1.00 79.19 98 PRO A O 1
ATOM 705 N N . ARG A 1 99 ? 34.158 7.627 -23.694 1.00 75.94 99 ARG A N 1
ATOM 706 C CA . ARG A 1 99 ? 33.205 8.523 -23.021 1.00 75.94 99 ARG A CA 1
ATOM 707 C C . ARG A 1 99 ? 31.877 8.573 -23.767 1.00 75.94 99 ARG A C 1
ATOM 709 O O . ARG A 1 99 ? 30.842 8.361 -23.144 1.00 75.94 99 ARG A O 1
ATOM 716 N N . VAL A 1 100 ? 31.900 8.759 -25.086 1.00 84.00 100 VAL A N 1
ATOM 717 C CA . VAL A 1 100 ? 30.695 8.763 -25.932 1.00 84.00 100 VAL A CA 1
ATOM 718 C C . VAL A 1 100 ? 29.998 7.404 -25.891 1.00 84.00 100 VAL A C 1
ATOM 720 O O . VAL A 1 100 ? 28.784 7.352 -25.715 1.00 84.00 100 VAL A O 1
ATOM 723 N N . LEU A 1 101 ? 30.750 6.299 -25.942 1.00 83.00 101 LEU A N 1
ATOM 724 C CA . LEU A 1 101 ? 30.183 4.955 -25.818 1.00 83.00 101 LEU A CA 1
ATOM 725 C C . LEU A 1 101 ? 29.517 4.736 -24.450 1.00 83.00 101 LEU A C 1
ATOM 727 O O . LEU A 1 101 ? 28.436 4.160 -24.387 1.00 83.00 101 LEU A O 1
ATOM 731 N N . ARG A 1 102 ? 30.113 5.232 -23.355 1.00 83.88 102 ARG A N 1
ATOM 732 C CA . ARG A 1 102 ? 29.497 5.183 -22.016 1.00 83.88 102 ARG A CA 1
ATOM 733 C C . ARG A 1 102 ? 28.223 6.023 -21.937 1.00 83.88 102 ARG A C 1
ATOM 735 O O . ARG A 1 102 ? 27.255 5.558 -21.343 1.00 83.88 102 ARG A O 1
ATOM 742 N N . PHE A 1 103 ? 28.190 7.205 -22.556 1.00 85.94 103 PHE A N 1
ATOM 743 C CA . PHE A 1 103 ? 26.970 8.016 -22.645 1.00 85.94 103 PHE A CA 1
ATOM 744 C C . PHE A 1 103 ? 25.872 7.307 -23.443 1.00 85.94 103 PHE A C 1
ATOM 746 O O . PHE A 1 103 ? 24.738 7.240 -22.977 1.00 85.94 103 PHE A O 1
ATOM 753 N N . PHE A 1 104 ? 26.203 6.717 -24.593 1.00 83.81 104 PHE A N 1
ATOM 754 C CA . PHE A 1 104 ? 25.248 5.948 -25.396 1.00 83.81 104 PHE A CA 1
ATOM 755 C C . PHE A 1 104 ? 24.748 4.696 -24.670 1.00 83.81 104 PHE A C 1
ATOM 757 O O . PHE A 1 104 ? 23.551 4.417 -24.681 1.00 83.81 104 PHE A O 1
ATOM 764 N N . ALA A 1 105 ? 25.636 3.966 -23.993 1.00 84.06 105 ALA A N 1
ATOM 765 C CA . ALA A 1 105 ? 25.263 2.808 -23.189 1.00 84.06 105 ALA A CA 1
ATOM 766 C C . ALA A 1 105 ? 24.348 3.206 -22.022 1.00 84.06 105 ALA A C 1
ATOM 768 O O . ALA A 1 105 ? 23.324 2.563 -21.802 1.00 84.06 105 ALA A O 1
ATOM 769 N N . PHE A 1 106 ? 24.663 4.296 -21.316 1.00 85.94 106 PHE A N 1
ATOM 770 C CA . PHE A 1 106 ? 23.811 4.824 -20.251 1.00 85.94 106 PHE A CA 1
ATOM 771 C C . PHE A 1 106 ? 22.445 5.255 -20.791 1.00 85.94 106 PHE A C 1
ATOM 773 O O . PHE A 1 106 ? 21.421 4.894 -20.220 1.00 85.94 106 PHE A O 1
ATOM 780 N N . PHE A 1 107 ? 22.410 5.946 -21.932 1.00 86.31 107 PHE A N 1
ATOM 781 C CA . PHE A 1 107 ? 21.167 6.364 -22.574 1.00 86.31 107 PHE A CA 1
ATOM 782 C C . PHE A 1 107 ? 20.300 5.169 -22.994 1.00 86.31 107 PHE A C 1
ATOM 784 O O . PHE A 1 107 ? 19.095 5.179 -22.757 1.00 86.31 107 PHE A O 1
ATOM 791 N N . MET A 1 108 ? 20.900 4.107 -23.541 1.00 86.44 108 MET A N 1
ATOM 792 C CA . MET A 1 108 ? 20.187 2.865 -23.861 1.00 86.44 108 MET A CA 1
ATOM 793 C C . MET A 1 108 ? 19.647 2.160 -22.611 1.00 86.44 108 MET A C 1
ATOM 795 O O . MET A 1 108 ? 18.488 1.747 -22.602 1.00 86.44 108 MET A O 1
ATOM 799 N N . ILE A 1 109 ? 20.443 2.060 -21.542 1.00 84.88 109 ILE A N 1
ATOM 800 C CA . ILE A 1 109 ? 20.017 1.434 -20.280 1.00 84.88 109 ILE A CA 1
ATOM 801 C C . ILE A 1 109 ? 18.877 2.237 -19.638 1.00 84.88 109 ILE A C 1
ATOM 803 O O . ILE A 1 109 ? 17.865 1.660 -19.241 1.00 84.88 109 ILE A O 1
ATOM 807 N N . CYS A 1 110 ? 18.994 3.564 -19.581 1.00 82.81 110 CYS A N 1
ATOM 808 C CA . CYS A 1 110 ? 17.950 4.434 -19.044 1.00 82.81 110 CYS A CA 1
ATOM 809 C C . CYS A 1 110 ? 16.688 4.425 -19.914 1.00 82.81 110 CYS A C 1
ATOM 811 O O . CYS A 1 110 ? 15.583 4.339 -19.379 1.00 82.81 110 CYS A O 1
ATOM 813 N N . GLY A 1 111 ? 16.836 4.455 -21.241 1.00 79.94 111 GLY A N 1
ATOM 814 C CA . GLY A 1 111 ? 15.720 4.419 -22.186 1.00 79.94 111 GLY A CA 1
ATOM 815 C C . GLY A 1 111 ? 14.917 3.121 -22.098 1.00 79.94 111 GLY A C 1
ATOM 816 O O . GLY A 1 111 ? 13.688 3.158 -22.035 1.00 79.94 111 GLY A O 1
ATOM 817 N N . ALA A 1 112 ? 15.596 1.973 -22.012 1.00 78.69 112 ALA A N 1
ATOM 818 C CA . ALA A 1 112 ? 14.941 0.687 -21.773 1.00 78.69 112 ALA A CA 1
ATOM 819 C C . ALA A 1 112 ? 14.321 0.613 -20.365 1.00 78.69 112 ALA A C 1
ATOM 821 O O . ALA A 1 112 ? 13.217 0.090 -20.193 1.00 78.69 112 ALA A O 1
ATOM 822 N N . GLY A 1 113 ? 14.995 1.192 -19.365 1.00 75.12 113 GLY A N 1
ATOM 823 C CA . GLY A 1 113 ? 14.547 1.213 -17.975 1.00 75.12 113 GLY A CA 1
ATOM 824 C C . GLY A 1 113 ? 13.160 1.828 -17.792 1.00 75.12 113 GLY A C 1
ATOM 825 O O . GLY A 1 113 ? 12.335 1.250 -17.090 1.00 75.12 113 GLY A O 1
ATOM 826 N N . ILE A 1 114 ? 12.849 2.929 -18.484 1.00 79.69 114 ILE A N 1
ATOM 827 C CA . ILE A 1 114 ? 11.551 3.623 -18.356 1.00 79.69 114 ILE A CA 1
ATOM 828 C C . ILE A 1 114 ? 10.364 2.698 -18.677 1.00 79.69 114 ILE A C 1
ATOM 830 O O . ILE A 1 114 ? 9.319 2.802 -18.040 1.00 79.69 114 ILE A O 1
ATOM 834 N N . LYS A 1 115 ? 10.519 1.757 -19.618 1.00 80.19 115 LYS A N 1
ATOM 835 C CA . LYS A 1 115 ? 9.445 0.819 -19.990 1.00 80.19 115 LYS A CA 1
ATOM 836 C C . LYS A 1 115 ? 9.379 -0.422 -19.106 1.00 80.19 115 LYS A C 1
ATOM 838 O O . LYS A 1 115 ? 8.302 -0.979 -18.921 1.00 80.19 115 LYS A O 1
ATOM 843 N N . VAL A 1 116 ? 10.510 -0.851 -18.554 1.00 82.44 116 VAL A N 1
ATOM 844 C CA . VAL A 1 116 ? 10.585 -2.054 -17.710 1.00 82.44 116 VAL A CA 1
ATOM 845 C C . VAL A 1 116 ? 10.167 -1.758 -16.267 1.00 82.44 116 VAL A C 1
ATOM 847 O O . VAL A 1 116 ? 9.557 -2.610 -15.622 1.00 82.44 116 VAL A O 1
ATOM 850 N N . LEU A 1 117 ? 10.431 -0.545 -15.771 1.00 79.00 117 LEU A N 1
ATOM 851 C CA . LEU A 1 117 ? 10.077 -0.111 -14.416 1.00 79.00 117 LEU A CA 1
ATOM 852 C C . LEU A 1 117 ? 8.604 -0.358 -14.034 1.00 79.00 117 LEU A C 1
ATOM 854 O O . LEU A 1 117 ? 8.390 -0.981 -12.995 1.00 79.00 117 LEU A O 1
ATOM 858 N N . PRO A 1 118 ? 7.589 0.048 -14.825 1.00 82.06 118 PRO A N 1
ATOM 859 C CA . PRO A 1 118 ? 6.191 -0.191 -14.458 1.00 82.06 118 PRO A CA 1
ATOM 860 C C . PRO A 1 118 ? 5.822 -1.682 -14.432 1.00 82.06 118 PRO A C 1
ATOM 862 O O . PRO A 1 118 ? 5.049 -2.103 -13.575 1.00 82.06 118 PRO A O 1
ATOM 865 N N . ILE A 1 119 ? 6.413 -2.498 -15.313 1.00 84.38 119 ILE A N 1
ATOM 866 C CA . ILE A 1 119 ? 6.152 -3.945 -15.377 1.00 84.38 119 ILE A CA 1
ATOM 867 C C . ILE A 1 119 ? 6.713 -4.643 -14.137 1.00 84.38 119 ILE A C 1
ATOM 869 O O . ILE A 1 119 ? 6.025 -5.428 -13.487 1.00 84.38 119 ILE A O 1
ATOM 873 N N . VAL A 1 120 ? 7.961 -4.332 -13.781 1.00 84.75 120 VAL A N 1
ATOM 874 C CA . VAL A 1 120 ? 8.602 -4.890 -12.584 1.00 84.75 120 VAL A CA 1
ATOM 875 C C . VAL A 1 120 ? 7.891 -4.407 -11.324 1.00 84.75 120 VAL A C 1
ATOM 877 O O . VAL A 1 120 ? 7.718 -5.186 -10.388 1.00 84.75 120 VAL A O 1
ATOM 880 N N . ALA A 1 121 ? 7.444 -3.148 -11.305 1.00 79.88 121 ALA A N 1
ATOM 881 C CA . ALA A 1 121 ? 6.711 -2.602 -10.176 1.00 79.88 121 ALA A CA 1
ATOM 882 C C . ALA A 1 121 ? 5.412 -3.368 -9.919 1.00 79.88 121 ALA A C 1
ATOM 884 O O . ALA A 1 121 ? 5.184 -3.764 -8.781 1.00 79.88 121 ALA A O 1
ATOM 885 N N . ALA A 1 122 ? 4.625 -3.650 -10.962 1.00 82.75 122 ALA A N 1
ATOM 886 C CA . ALA A 1 122 ? 3.405 -4.444 -10.847 1.00 82.75 122 ALA A CA 1
ATOM 887 C C . ALA A 1 122 ? 3.686 -5.844 -10.267 1.00 82.75 122 ALA A C 1
ATOM 889 O O . ALA A 1 122 ? 3.049 -6.256 -9.305 1.00 82.75 122 ALA A O 1
ATOM 890 N N . GLN A 1 123 ? 4.701 -6.550 -10.771 1.00 87.75 123 GLN A N 1
ATOM 891 C CA . GLN A 1 123 ? 5.050 -7.892 -10.275 1.00 87.75 123 GLN A CA 1
ATOM 892 C C . GLN A 1 123 ? 5.597 -7.890 -8.837 1.00 87.75 123 GLN A C 1
ATOM 894 O O . GLN A 1 123 ? 5.503 -8.886 -8.121 1.00 87.75 123 GLN A O 1
ATOM 899 N N . ALA A 1 124 ? 6.187 -6.781 -8.390 1.00 89.94 124 ALA A N 1
ATOM 900 C CA . ALA A 1 124 ? 6.728 -6.666 -7.042 1.00 89.94 124 ALA A CA 1
ATOM 901 C C . ALA A 1 124 ? 5.649 -6.448 -5.966 1.00 89.94 124 ALA A C 1
ATOM 903 O O . ALA A 1 124 ? 5.938 -6.673 -4.787 1.00 89.94 124 ALA A O 1
ATOM 904 N N . VAL A 1 125 ? 4.433 -6.033 -6.344 1.00 91.44 125 VAL A N 1
ATOM 905 C CA . VAL A 1 125 ? 3.336 -5.752 -5.405 1.00 91.44 125 VAL A CA 1
ATOM 906 C C . VAL A 1 125 ? 2.943 -7.002 -4.622 1.00 91.44 125 VAL A C 1
ATOM 908 O O . VAL A 1 125 ? 2.938 -6.944 -3.392 1.00 91.44 125 VAL A O 1
ATOM 911 N N . GLY A 1 126 ? 2.752 -8.145 -5.284 1.00 90.81 126 GLY A N 1
ATOM 912 C CA . GLY A 1 126 ? 2.342 -9.383 -4.607 1.00 90.81 126 GLY A CA 1
ATOM 913 C C . GLY A 1 126 ? 3.332 -9.865 -3.563 1.00 90.81 126 GLY A C 1
ATOM 914 O O . GLY A 1 126 ? 2.945 -10.266 -2.466 1.00 90.81 126 GLY A O 1
ATOM 915 N N . ASN A 1 127 ? 4.627 -9.708 -3.838 1.00 91.69 127 ASN A N 1
ATOM 916 C CA . ASN A 1 127 ? 5.666 -9.997 -2.854 1.00 91.69 127 ASN A CA 1
ATOM 917 C C . ASN A 1 127 ? 5.577 -9.058 -1.643 1.00 91.69 127 ASN A C 1
ATOM 919 O O . ASN A 1 127 ? 5.767 -9.500 -0.514 1.00 91.69 127 ASN A O 1
ATOM 923 N N . CYS A 1 128 ? 5.266 -7.775 -1.848 1.00 91.81 128 CYS A N 1
ATOM 924 C CA . CYS A 1 128 ? 5.087 -6.828 -0.746 1.00 91.81 128 CYS A CA 1
ATOM 925 C C . CYS A 1 128 ? 3.832 -7.147 0.075 1.00 91.81 128 CYS A C 1
ATOM 927 O O . CYS A 1 128 ? 3.877 -7.075 1.300 1.00 91.81 128 CYS A O 1
ATOM 929 N N . LEU A 1 129 ? 2.737 -7.548 -0.576 1.00 92.12 129 LEU A N 1
ATOM 930 C CA . LEU A 1 129 ? 1.505 -7.945 0.104 1.00 92.12 129 LEU A CA 1
ATOM 931 C C . LEU A 1 129 ? 1.672 -9.235 0.911 1.00 92.12 129 LEU A C 1
ATOM 933 O O . LEU A 1 129 ? 1.093 -9.343 1.989 1.00 92.12 129 LEU A O 1
ATOM 937 N N . ALA A 1 130 ? 2.497 -10.176 0.449 1.00 91.44 130 ALA A N 1
ATOM 938 C CA . ALA A 1 130 ? 2.852 -11.365 1.222 1.00 91.44 130 ALA A CA 1
ATOM 939 C C . ALA A 1 130 ? 3.635 -11.017 2.503 1.00 91.44 130 ALA A C 1
ATOM 941 O O . ALA A 1 130 ? 3.464 -11.668 3.532 1.00 91.44 130 ALA A O 1
ATOM 942 N N . LEU A 1 131 ? 4.455 -9.958 2.478 1.00 91.12 131 LEU A N 1
ATOM 943 C CA . LEU A 1 131 ? 5.168 -9.480 3.670 1.00 91.12 131 LEU A CA 1
ATOM 944 C C . LEU A 1 131 ? 4.234 -8.847 4.712 1.00 91.12 131 LEU A C 1
ATOM 946 O O . LEU A 1 131 ? 4.575 -8.850 5.892 1.00 91.12 131 LEU A O 1
ATOM 950 N N . LEU A 1 132 ? 3.062 -8.340 4.310 1.00 89.44 132 LEU A N 1
ATOM 951 C CA . LEU A 1 132 ? 2.062 -7.805 5.248 1.00 89.44 132 LEU A CA 1
ATOM 952 C C . LEU A 1 132 ? 1.421 -8.897 6.111 1.00 89.44 132 LEU A C 1
ATOM 954 O O . LEU A 1 132 ? 0.968 -8.613 7.218 1.00 89.44 132 LEU A O 1
ATOM 958 N N . ASP A 1 133 ? 1.392 -10.137 5.621 1.00 87.56 133 ASP A N 1
ATOM 959 C CA . ASP A 1 133 ? 0.866 -11.280 6.371 1.00 87.56 133 ASP A CA 1
ATOM 960 C C . ASP A 1 133 ? 1.905 -11.864 7.351 1.00 87.56 133 ASP A C 1
ATOM 962 O O . ASP A 1 133 ? 1.585 -12.752 8.146 1.00 87.56 133 ASP A O 1
ATOM 966 N N . ALA A 1 134 ? 3.154 -11.385 7.324 1.00 87.25 134 ALA A N 1
ATOM 967 C CA . ALA A 1 134 ? 4.189 -11.841 8.244 1.00 87.25 134 ALA A CA 1
ATOM 968 C C . ALA A 1 134 ? 3.878 -11.421 9.694 1.00 87.25 134 ALA A C 1
ATOM 970 O O . ALA A 1 134 ? 3.323 -10.356 9.957 1.00 87.25 134 ALA A O 1
ATOM 971 N N . GLN A 1 135 ? 4.288 -12.243 10.668 1.00 81.50 135 GLN A N 1
ATOM 972 C CA . GLN A 1 135 ? 4.130 -11.896 12.089 1.00 81.50 135 GLN A CA 1
ATOM 973 C C . GLN A 1 135 ? 5.142 -10.851 12.576 1.00 81.50 135 GLN A C 1
ATOM 975 O O . GLN A 1 135 ? 4.894 -10.175 13.566 1.00 81.50 135 GLN A O 1
ATOM 980 N N . GLN A 1 136 ? 6.291 -10.728 11.908 1.00 86.75 136 GLN A N 1
ATOM 981 C CA . GLN A 1 136 ? 7.368 -9.851 12.361 1.00 86.75 136 GLN A CA 1
ATOM 982 C C . GLN A 1 136 ? 7.072 -8.391 11.973 1.00 86.75 136 GLN A C 1
ATOM 984 O O . GLN A 1 136 ? 7.012 -8.099 10.774 1.00 86.75 136 GLN A O 1
ATOM 989 N N . PRO A 1 137 ? 6.970 -7.449 12.932 1.00 85.94 137 PRO A N 1
ATOM 990 C CA . PRO A 1 137 ? 6.587 -6.058 12.655 1.00 85.94 137 PRO A CA 1
ATOM 991 C C . PRO A 1 137 ? 7.579 -5.351 11.723 1.00 85.94 137 PRO A C 1
ATOM 993 O O . PRO A 1 137 ? 7.190 -4.544 10.880 1.00 85.94 137 PRO A O 1
ATOM 996 N N . PHE A 1 138 ? 8.860 -5.726 11.791 1.00 88.19 138 PHE A N 1
ATOM 997 C CA . PHE A 1 138 ? 9.891 -5.239 10.876 1.00 88.19 138 PHE A CA 1
ATOM 998 C C . PHE A 1 138 ? 9.598 -5.584 9.405 1.00 88.19 138 PHE A C 1
ATOM 1000 O O . PHE A 1 138 ? 9.749 -4.734 8.527 1.00 88.19 138 PHE A O 1
ATOM 1007 N N . MET A 1 139 ? 9.147 -6.814 9.131 1.00 90.81 139 MET A N 1
ATOM 1008 C CA . MET A 1 139 ? 8.829 -7.258 7.769 1.00 90.81 139 MET A CA 1
ATOM 1009 C C . MET A 1 139 ? 7.594 -6.546 7.232 1.00 90.81 139 MET A C 1
ATOM 1011 O O . MET A 1 139 ? 7.585 -6.124 6.077 1.00 90.81 139 MET A O 1
ATOM 1015 N N . VAL A 1 140 ? 6.589 -6.346 8.085 1.00 91.56 140 VAL A N 1
ATOM 1016 C CA . VAL A 1 140 ? 5.381 -5.604 7.726 1.00 91.56 140 VAL A CA 1
ATOM 1017 C C . VAL A 1 140 ? 5.722 -4.150 7.401 1.00 91.56 140 VAL A C 1
ATOM 1019 O O . VAL A 1 140 ? 5.308 -3.645 6.360 1.00 91.56 140 VAL A O 1
ATOM 1022 N N . LYS A 1 141 ? 6.552 -3.490 8.220 1.00 91.62 141 LYS A N 1
ATOM 1023 C CA . LYS A 1 141 ? 7.024 -2.123 7.955 1.00 91.62 141 LYS A CA 1
ATOM 1024 C C . LYS A 1 141 ? 7.763 -2.021 6.621 1.00 91.62 141 LYS A C 1
ATOM 1026 O O . LYS A 1 141 ? 7.495 -1.113 5.833 1.00 91.62 141 LYS A O 1
ATOM 1031 N N . ALA A 1 142 ? 8.674 -2.957 6.352 1.00 91.44 142 ALA A N 1
ATOM 1032 C CA . ALA A 1 142 ? 9.402 -3.019 5.087 1.00 91.44 142 ALA A CA 1
ATOM 1033 C C . ALA A 1 142 ? 8.454 -3.264 3.898 1.00 91.44 142 ALA A C 1
ATOM 1035 O O . ALA A 1 142 ? 8.608 -2.631 2.853 1.00 91.44 142 ALA A O 1
ATOM 1036 N N . GLY A 1 143 ? 7.450 -4.127 4.077 1.00 93.19 143 GLY A N 1
ATOM 1037 C CA . GLY A 1 143 ? 6.385 -4.390 3.110 1.00 93.19 143 GLY A CA 1
ATOM 1038 C C . GLY A 1 143 ? 5.573 -3.137 2.791 1.00 93.19 143 GLY A C 1
ATOM 1039 O O . GLY A 1 143 ? 5.499 -2.757 1.626 1.00 93.19 143 GLY A O 1
ATOM 1040 N N . CYS A 1 144 ? 5.044 -2.444 3.806 1.00 92.50 144 CYS A N 1
ATOM 1041 C CA . CYS A 1 144 ? 4.304 -1.189 3.640 1.00 92.50 144 CYS A CA 1
ATOM 1042 C C . CYS A 1 144 ? 5.156 -0.107 2.963 1.00 92.50 144 CYS A C 1
ATOM 1044 O O . CYS A 1 144 ? 4.707 0.520 2.009 1.00 92.50 144 CYS A O 1
ATOM 1046 N N . SER A 1 145 ? 6.397 0.089 3.416 1.00 92.56 145 SER A N 1
ATOM 1047 C CA . SER A 1 145 ? 7.320 1.082 2.847 1.00 92.56 145 SER A CA 1
ATOM 1048 C C . SER A 1 145 ? 7.624 0.805 1.370 1.00 92.56 145 SER A C 1
ATOM 1050 O O . SER A 1 145 ? 7.538 1.693 0.518 1.00 92.56 145 SER A O 1
ATOM 1052 N N . ARG A 1 146 ? 7.905 -0.457 1.022 1.00 92.69 146 ARG A N 1
ATOM 1053 C CA . ARG A 1 146 ? 8.136 -0.851 -0.372 1.00 92.69 146 ARG A CA 1
ATOM 1054 C C . ARG A 1 146 ? 6.865 -0.728 -1.207 1.00 92.69 146 ARG A C 1
ATOM 1056 O O . ARG A 1 146 ? 6.939 -0.260 -2.338 1.00 92.69 146 ARG A O 1
ATOM 1063 N N . LEU A 1 147 ? 5.709 -1.081 -0.652 1.00 93.62 147 LEU A N 1
ATOM 1064 C CA . LEU A 1 147 ? 4.420 -0.928 -1.319 1.00 93.62 147 LEU A CA 1
ATOM 1065 C C . LEU A 1 147 ? 4.130 0.547 -1.631 1.00 93.62 147 LEU A C 1
ATOM 1067 O O . LEU A 1 147 ? 3.757 0.855 -2.758 1.00 93.62 147 LEU A O 1
ATOM 1071 N N . GLN A 1 148 ? 4.386 1.472 -0.698 1.00 93.06 148 GLN A N 1
ATOM 1072 C CA . GLN A 1 148 ? 4.262 2.916 -0.945 1.00 93.06 148 GLN A CA 1
ATOM 1073 C C . GLN A 1 148 ? 5.127 3.370 -2.125 1.00 93.06 148 GLN A C 1
ATOM 1075 O O . GLN A 1 148 ? 4.660 4.128 -2.974 1.00 93.06 148 GLN A O 1
ATOM 1080 N N . LEU A 1 149 ? 6.373 2.889 -2.208 1.00 91.44 149 LEU A N 1
ATOM 1081 C CA . LEU A 1 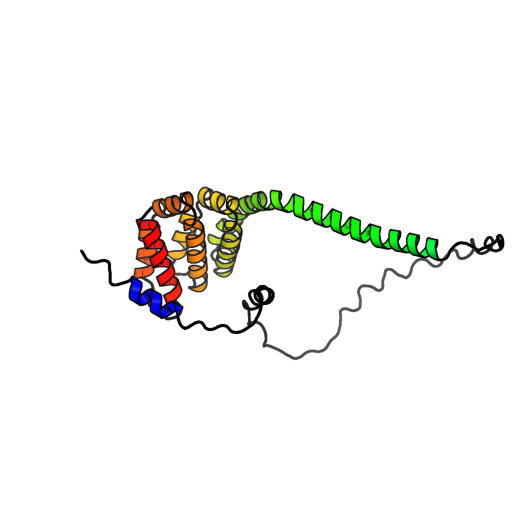149 ? 7.262 3.204 -3.326 1.00 91.44 149 LEU A CA 1
ATOM 1082 C C . LEU A 1 149 ? 6.694 2.704 -4.662 1.00 91.44 149 LEU A C 1
ATOM 1084 O O . LEU A 1 149 ? 6.743 3.433 -5.650 1.00 91.44 149 LEU A O 1
ATOM 1088 N N . LEU A 1 150 ? 6.141 1.489 -4.689 1.00 91.44 150 LEU A N 1
ATOM 1089 C CA . LEU A 1 150 ? 5.540 0.901 -5.889 1.00 91.44 150 LEU A CA 1
ATOM 1090 C C . LEU A 1 150 ? 4.257 1.629 -6.313 1.00 91.44 150 LEU A C 1
ATOM 1092 O O . LEU A 1 150 ? 4.059 1.859 -7.502 1.00 91.44 150 LEU A O 1
ATOM 1096 N N . MET A 1 151 ? 3.427 2.055 -5.357 1.00 92.56 151 MET A N 1
ATOM 1097 C CA . MET A 1 151 ? 2.169 2.771 -5.616 1.00 92.56 151 MET A CA 1
ATOM 1098 C C . MET A 1 151 ? 2.360 4.202 -6.140 1.00 92.56 151 MET A C 1
ATOM 1100 O O . MET A 1 151 ? 1.411 4.802 -6.647 1.00 92.56 151 MET A O 1
ATOM 1104 N N . ARG A 1 152 ? 3.583 4.752 -6.087 1.00 89.94 152 ARG A N 1
ATOM 1105 C CA . ARG A 1 152 ? 3.915 5.999 -6.803 1.00 89.94 152 ARG A CA 1
ATOM 1106 C C . ARG A 1 152 ? 3.769 5.848 -8.315 1.00 89.94 152 ARG A C 1
ATOM 1108 O O . ARG A 1 152 ? 3.518 6.834 -8.999 1.00 89.94 152 ARG A O 1
ATOM 1115 N N . LEU A 1 153 ? 3.929 4.630 -8.828 1.00 90.06 153 LEU A N 1
ATOM 1116 C CA . LEU A 1 153 ? 3.674 4.296 -10.220 1.00 90.06 153 LEU A CA 1
ATOM 1117 C C . LEU A 1 153 ? 2.218 3.851 -10.364 1.00 90.06 153 LEU A C 1
ATOM 1119 O O . LEU A 1 153 ? 1.743 3.009 -9.604 1.00 90.06 153 LEU A O 1
ATOM 1123 N N . GLU A 1 154 ? 1.528 4.376 -11.371 1.00 89.00 154 GLU A N 1
ATOM 1124 C CA . GLU A 1 154 ? 0.129 4.040 -11.664 1.00 89.00 154 GLU A CA 1
ATOM 1125 C C . GLU A 1 154 ? -0.074 2.527 -11.845 1.00 89.00 154 GLU A C 1
ATOM 1127 O O . GLU A 1 154 ? -0.924 1.935 -11.189 1.00 89.00 154 GLU A O 1
ATOM 1132 N N . ALA A 1 155 ? 0.805 1.868 -12.611 1.00 88.88 155 ALA A N 1
ATOM 1133 C CA . ALA A 1 155 ? 0.775 0.414 -12.803 1.00 88.88 155 ALA A CA 1
ATOM 1134 C C . ALA A 1 155 ? 0.916 -0.380 -11.489 1.00 88.88 155 ALA A C 1
ATOM 1136 O O . ALA A 1 155 ? 0.281 -1.418 -11.319 1.00 88.88 155 ALA A O 1
ATOM 1137 N N . GLY A 1 156 ? 1.737 0.102 -10.549 1.00 90.19 156 GLY A N 1
ATOM 1138 C CA . GLY A 1 156 ? 1.888 -0.527 -9.236 1.00 90.19 156 GLY A CA 1
ATOM 1139 C C . GLY A 1 156 ? 0.651 -0.331 -8.362 1.00 90.19 156 GLY A C 1
ATOM 1140 O O . GLY A 1 156 ? 0.246 -1.243 -7.647 1.00 90.19 156 GLY A O 1
ATOM 1141 N N . ARG A 1 157 ? 0.014 0.839 -8.453 1.00 91.19 157 ARG A N 1
ATOM 1142 C CA . ARG A 1 157 ? -1.216 1.149 -7.719 1.00 91.19 157 ARG A CA 1
ATOM 1143 C C . ARG A 1 157 ? -2.399 0.325 -8.212 1.00 91.19 157 ARG A C 1
ATOM 1145 O O . ARG A 1 157 ? -3.055 -0.313 -7.396 1.00 91.19 157 ARG A O 1
ATOM 1152 N N . GLN A 1 158 ? -2.590 0.247 -9.528 1.00 91.25 158 GLN A N 1
ATOM 1153 C CA . GLN A 1 158 ? -3.626 -0.592 -10.125 1.00 91.25 158 GLN A CA 1
ATOM 1154 C C . GLN A 1 158 ? -3.438 -2.055 -9.725 1.00 91.25 158 GLN A C 1
ATOM 1156 O O . GLN A 1 158 ? -4.375 -2.715 -9.280 1.00 91.25 158 GLN A O 1
ATOM 1161 N N . LYS A 1 159 ? -2.193 -2.543 -9.782 1.00 93.25 159 LYS A N 1
ATOM 1162 C CA . LYS A 1 159 ? -1.895 -3.915 -9.379 1.00 93.25 159 LYS A CA 1
ATOM 1163 C C . LYS A 1 159 ? -2.154 -4.169 -7.892 1.00 93.25 159 LYS A C 1
ATOM 1165 O O . LYS A 1 159 ? -2.622 -5.242 -7.528 1.00 93.25 159 LYS A O 1
ATOM 1170 N N . ALA A 1 160 ? -1.906 -3.182 -7.033 1.00 93.12 160 ALA A N 1
ATOM 1171 C CA . ALA A 1 160 ? -2.233 -3.270 -5.612 1.00 93.12 160 ALA A CA 1
ATOM 1172 C C . ALA A 1 160 ? -3.743 -3.377 -5.367 1.00 93.12 160 ALA A C 1
ATOM 1174 O O . ALA A 1 160 ? -4.159 -4.161 -4.513 1.00 93.12 160 ALA A O 1
ATOM 1175 N N . VAL A 1 161 ? -4.562 -2.647 -6.128 1.00 93.81 161 VAL A N 1
ATOM 1176 C CA . VAL A 1 161 ? -6.027 -2.776 -6.076 1.00 93.81 161 VAL A CA 1
ATOM 1177 C C . VAL A 1 161 ? -6.458 -4.181 -6.501 1.00 93.81 161 VAL A C 1
ATOM 1179 O O . VAL A 1 161 ? -7.157 -4.853 -5.745 1.00 93.81 161 VAL A O 1
ATOM 1182 N N . GLU A 1 162 ? -5.968 -4.665 -7.647 1.00 92.50 162 GLU A N 1
ATOM 1183 C CA . GLU A 1 162 ? -6.273 -6.008 -8.170 1.00 92.50 162 GLU A CA 1
ATOM 1184 C C . GLU A 1 162 ? -5.922 -7.132 -7.186 1.00 92.50 162 GLU A C 1
ATOM 1186 O O . GLU A 1 162 ? -6.657 -8.108 -7.051 1.00 92.50 162 GLU A O 1
ATOM 1191 N N . GLU A 1 163 ? -4.792 -7.009 -6.489 1.00 92.75 163 GLU A N 1
ATOM 1192 C CA . GLU A 1 163 ? -4.326 -8.015 -5.531 1.00 92.75 163 GLU A CA 1
ATOM 1193 C C . GLU A 1 163 ? -4.936 -7.858 -4.125 1.00 92.75 163 GLU A C 1
ATOM 1195 O O . GLU A 1 163 ? -4.586 -8.591 -3.195 1.00 92.75 163 GLU A O 1
ATOM 1200 N N . GLY A 1 164 ? -5.876 -6.925 -3.948 1.00 92.38 164 GLY A N 1
ATOM 1201 C CA . GLY A 1 164 ? -6.623 -6.759 -2.704 1.00 92.38 164 GLY A CA 1
ATOM 1202 C C . GLY A 1 164 ? -5.824 -6.094 -1.582 1.00 92.38 164 GLY A C 1
ATOM 1203 O O . GLY A 1 164 ? -6.044 -6.395 -0.401 1.00 92.38 164 GLY A O 1
ATOM 1204 N N . ALA A 1 165 ? -4.911 -5.179 -1.922 1.00 93.25 165 ALA A N 1
ATOM 1205 C CA . ALA A 1 165 ? -4.110 -4.431 -0.954 1.00 93.25 165 ALA A CA 1
ATOM 1206 C C . ALA A 1 165 ? -4.973 -3.683 0.074 1.00 93.25 165 ALA A C 1
ATOM 1208 O O . ALA A 1 165 ? -4.645 -3.700 1.260 1.00 93.25 165 ALA A O 1
ATOM 1209 N N . ALA A 1 166 ? -6.106 -3.107 -0.350 1.00 93.38 166 ALA A N 1
ATOM 1210 C CA . ALA A 1 166 ? -7.049 -2.400 0.521 1.00 93.38 166 ALA A CA 1
ATOM 1211 C C . ALA A 1 166 ? -7.456 -3.248 1.740 1.00 93.38 166 ALA A C 1
ATOM 1213 O O . ALA A 1 166 ? -7.264 -2.846 2.887 1.00 93.38 166 ALA A O 1
ATOM 1214 N N . ARG A 1 167 ? -7.920 -4.482 1.510 1.00 93.06 167 ARG A N 1
ATOM 1215 C CA . ARG A 1 167 ? -8.353 -5.385 2.587 1.00 93.06 167 ARG A CA 1
ATOM 1216 C C . ARG A 1 167 ? -7.201 -5.789 3.510 1.00 93.06 167 ARG A C 1
ATOM 1218 O O . ARG A 1 167 ? -7.404 -5.911 4.717 1.00 93.06 167 ARG A O 1
ATOM 1225 N N . LYS A 1 168 ? -6.003 -6.013 2.961 1.00 92.88 168 LYS A N 1
ATOM 1226 C CA . LYS A 1 168 ? -4.817 -6.390 3.749 1.00 92.88 168 LYS A CA 1
ATOM 1227 C C . LYS A 1 168 ? -4.349 -5.248 4.651 1.00 92.88 168 LYS A C 1
ATOM 1229 O O . LYS A 1 168 ? -4.094 -5.483 5.828 1.00 92.88 168 LYS A O 1
ATOM 1234 N N . LEU A 1 169 ? -4.293 -4.026 4.124 1.00 92.81 169 LEU A N 1
ATOM 1235 C CA . LEU A 1 169 ? -3.888 -2.838 4.879 1.00 92.81 169 LEU A CA 1
ATOM 1236 C C . LEU A 1 169 ? -4.896 -2.494 5.983 1.00 92.81 169 LEU A C 1
ATOM 1238 O O . LEU A 1 169 ? -4.494 -2.249 7.117 1.00 92.81 169 LEU A O 1
ATOM 1242 N N . LEU A 1 170 ? -6.200 -2.565 5.695 1.00 92.06 170 LEU A N 1
ATOM 1243 C CA . LEU A 1 170 ? -7.238 -2.343 6.709 1.00 92.06 170 LEU A CA 1
ATOM 1244 C C . LEU A 1 170 ? -7.195 -3.403 7.815 1.00 92.06 170 LEU A C 1
ATOM 1246 O O . LEU A 1 170 ? -7.274 -3.073 8.996 1.00 92.06 170 LEU A O 1
ATOM 1250 N N . ARG A 1 171 ? -7.004 -4.680 7.454 1.00 91.19 171 ARG A N 1
ATOM 1251 C CA . ARG A 1 171 ? -6.835 -5.759 8.439 1.00 91.19 171 ARG A CA 1
ATOM 1252 C C . ARG A 1 171 ? -5.614 -5.526 9.321 1.00 91.19 171 ARG A C 1
ATOM 1254 O O . ARG A 1 171 ? -5.683 -5.791 10.516 1.00 91.19 171 ARG A O 1
ATOM 1261 N N . LEU A 1 172 ? -4.511 -5.046 8.747 1.00 89.81 172 LEU A N 1
ATOM 1262 C CA . LEU A 1 172 ? -3.299 -4.745 9.501 1.00 89.81 172 LEU A CA 1
ATOM 1263 C C . LEU A 1 172 ? -3.550 -3.672 10.568 1.00 89.81 172 LEU A C 1
ATOM 1265 O O . LEU A 1 172 ? -3.058 -3.812 11.679 1.00 89.81 172 LEU A O 1
ATOM 1269 N N . MET A 1 173 ? -4.348 -2.648 10.265 1.00 87.31 173 MET A N 1
ATOM 1270 C CA . MET A 1 173 ? -4.671 -1.598 11.235 1.00 87.31 173 MET A CA 1
ATOM 1271 C C . MET A 1 173 ? -5.576 -2.051 12.382 1.00 87.31 173 MET A C 1
ATOM 1273 O O . MET A 1 173 ? -5.517 -1.486 13.469 1.00 87.31 173 MET A O 1
ATOM 1277 N N . GLN A 1 174 ? -6.425 -3.051 12.149 1.00 85.81 174 GLN A N 1
ATOM 1278 C CA . GLN A 1 174 ? -7.347 -3.576 13.161 1.00 85.81 174 GLN A CA 1
ATOM 1279 C C . GLN A 1 174 ? -6.676 -4.549 14.139 1.00 85.81 174 GLN A C 1
ATOM 1281 O O . GLN A 1 174 ? -7.300 -5.004 15.098 1.00 85.81 174 GLN A O 1
ATOM 1286 N N . ARG A 1 175 ? -5.418 -4.915 13.890 1.00 85.12 175 ARG A N 1
ATOM 1287 C CA . ARG A 1 175 ? -4.680 -5.840 14.740 1.00 85.12 175 ARG A CA 1
ATOM 1288 C C . ARG A 1 175 ? -4.199 -5.135 16.018 1.00 85.12 175 ARG A C 1
ATOM 1290 O O . ARG A 1 175 ? -3.519 -4.117 15.920 1.00 85.12 175 ARG A O 1
ATOM 1297 N N . PRO A 1 176 ? -4.482 -5.687 17.211 1.00 75.50 176 PRO A N 1
ATOM 1298 C CA . PRO A 1 176 ? -4.111 -5.061 18.481 1.00 75.50 176 PRO A CA 1
ATOM 1299 C C . PRO A 1 176 ? -2.612 -5.169 18.808 1.00 75.50 176 PRO A C 1
ATOM 1301 O O . PRO A 1 176 ? -2.138 -4.500 19.719 1.00 75.50 176 PRO A O 1
ATOM 1304 N N . ASP A 1 177 ? -1.869 -6.026 18.102 1.00 79.69 177 ASP A N 1
ATOM 1305 C CA . ASP A 1 177 ? -0.454 -6.330 18.342 1.00 79.69 177 ASP A CA 1
ATOM 1306 C C . ASP A 1 177 ? 0.514 -5.512 17.470 1.00 79.69 177 ASP A C 1
ATOM 1308 O O . ASP A 1 177 ? 1.722 -5.750 17.487 1.00 79.69 177 ASP A O 1
ATOM 1312 N N . VAL A 1 178 ? 0.000 -4.563 16.686 1.00 82.38 178 VAL A N 1
ATOM 1313 C CA . VAL A 1 178 ? 0.799 -3.813 15.715 1.00 82.38 178 VAL A CA 1
ATOM 1314 C C . VAL A 1 178 ? 1.382 -2.554 16.349 1.00 82.38 178 VAL A C 1
ATOM 1316 O O . VAL A 1 178 ? 0.685 -1.746 16.955 1.00 82.38 178 VAL A O 1
ATOM 1319 N N . GLU A 1 179 ? 2.692 -2.380 16.185 1.00 84.81 179 GLU A N 1
ATOM 1320 C CA . GLU A 1 179 ? 3.412 -1.191 16.635 1.00 84.81 179 GLU A CA 1
ATOM 1321 C C . GLU A 1 179 ? 2.907 0.067 15.908 1.00 84.81 179 GLU A C 1
ATOM 1323 O O . GLU A 1 179 ? 2.681 0.042 14.696 1.00 84.81 179 GLU A O 1
ATOM 1328 N N . GLN A 1 180 ? 2.810 1.194 16.621 1.00 82.50 180 GLN A N 1
ATOM 1329 C CA . GLN A 1 180 ? 2.365 2.475 16.055 1.00 82.50 180 GLN A CA 1
ATOM 1330 C C . GLN A 1 180 ? 3.141 2.853 14.783 1.00 82.50 180 GLN A C 1
ATOM 1332 O O . GLN A 1 180 ? 2.552 3.220 13.770 1.00 82.50 180 GLN A O 1
ATOM 1337 N N . GLY A 1 181 ? 4.461 2.644 14.785 1.00 84.25 181 GLY A N 1
ATOM 1338 C CA . GLY A 1 181 ? 5.308 2.930 13.630 1.00 84.25 181 GLY A CA 1
ATOM 1339 C C . GLY A 1 181 ? 5.060 2.036 12.408 1.00 84.25 181 GLY A C 1
ATOM 1340 O O . GLY A 1 181 ? 5.646 2.292 11.364 1.00 84.25 181 GLY A O 1
ATOM 1341 N N . VAL A 1 182 ? 4.249 0.979 12.505 1.00 89.00 182 VAL A N 1
ATOM 1342 C CA . VAL A 1 182 ? 3.757 0.192 11.360 1.00 89.00 182 VAL A CA 1
ATOM 1343 C C . VAL A 1 182 ? 2.413 0.739 10.877 1.00 89.00 182 VAL A C 1
ATOM 1345 O O . VAL A 1 182 ? 2.189 0.807 9.666 1.00 89.00 182 VAL A O 1
ATOM 1348 N N . ILE A 1 183 ? 1.552 1.172 11.803 1.00 89.12 183 ILE A N 1
ATOM 1349 C CA . ILE A 1 183 ? 0.261 1.803 11.503 1.00 89.12 183 ILE A CA 1
ATOM 1350 C C . ILE A 1 183 ? 0.452 3.054 10.648 1.00 89.12 183 ILE A C 1
ATOM 1352 O O . ILE A 1 183 ? -0.225 3.189 9.635 1.00 89.12 183 ILE A O 1
ATOM 1356 N N . ASP A 1 184 ? 1.425 3.908 10.968 1.00 89.00 184 ASP A N 1
ATOM 1357 C CA . ASP A 1 184 ? 1.684 5.130 10.193 1.00 89.00 184 ASP A CA 1
ATOM 1358 C C . ASP A 1 184 ? 2.038 4.813 8.726 1.00 89.00 184 ASP A C 1
ATOM 1360 O O . ASP A 1 184 ? 1.585 5.474 7.788 1.00 89.00 184 ASP A O 1
ATOM 1364 N N . TYR A 1 185 ? 2.794 3.733 8.495 1.00 90.94 185 TYR A N 1
ATOM 1365 C CA . TYR A 1 185 ? 3.113 3.277 7.141 1.00 90.94 185 TYR A CA 1
ATOM 1366 C C . TYR A 1 185 ? 1.910 2.634 6.448 1.00 90.94 185 TYR A C 1
ATOM 1368 O O . TYR A 1 185 ? 1.763 2.780 5.232 1.00 90.94 185 TYR A O 1
ATOM 1376 N N . ALA A 1 186 ? 1.056 1.927 7.187 1.00 91.81 186 ALA A N 1
ATOM 1377 C CA . ALA A 1 186 ? -0.180 1.371 6.651 1.00 91.81 186 ALA A CA 1
ATOM 1378 C C . ALA A 1 186 ? -1.152 2.487 6.237 1.00 91.81 186 ALA A C 1
ATOM 1380 O O . ALA A 1 186 ? -1.680 2.453 5.130 1.00 91.81 186 ALA A O 1
ATOM 1381 N N . LEU A 1 187 ? -1.309 3.519 7.068 1.00 91.50 187 LEU A N 1
ATOM 1382 C CA . LEU A 1 187 ? -2.116 4.706 6.787 1.00 91.50 187 LEU A CA 1
ATOM 1383 C C . LEU A 1 187 ? -1.607 5.477 5.574 1.00 91.50 187 LEU A C 1
ATOM 1385 O O . LEU A 1 187 ? -2.376 5.808 4.674 1.00 91.50 187 LEU A O 1
ATOM 1389 N N . SER A 1 188 ? -0.296 5.699 5.500 1.00 91.44 188 SER A N 1
ATOM 1390 C CA . SER A 1 188 ? 0.328 6.317 4.331 1.00 91.44 188 SER A CA 1
ATOM 1391 C C . SER A 1 188 ? 0.113 5.477 3.060 1.00 91.44 188 SER A C 1
ATOM 1393 O O . SER A 1 188 ? -0.207 6.017 2.002 1.00 91.44 188 SER A O 1
ATOM 1395 N N . ALA A 1 189 ? 0.194 4.144 3.157 1.00 93.00 189 ALA A N 1
ATOM 1396 C CA . ALA A 1 189 ? -0.109 3.245 2.044 1.00 93.00 189 ALA A CA 1
ATOM 1397 C C . ALA A 1 189 ? -1.590 3.314 1.617 1.00 93.00 189 ALA A C 1
ATOM 1399 O O . ALA A 1 189 ? -1.874 3.346 0.421 1.00 93.00 189 ALA A O 1
ATOM 1400 N N . ILE A 1 190 ? -2.522 3.392 2.571 1.00 93.75 190 ILE A N 1
ATOM 1401 C CA . ILE A 1 190 ? -3.957 3.579 2.308 1.00 93.75 190 ILE A CA 1
ATOM 1402 C C . ILE A 1 190 ? -4.209 4.923 1.622 1.00 93.75 190 ILE A C 1
ATOM 1404 O O . ILE A 1 190 ? -4.956 4.966 0.653 1.00 93.75 190 ILE A O 1
ATOM 1408 N N . SER A 1 191 ? -3.545 5.995 2.056 1.00 91.94 191 SER A N 1
ATOM 1409 C CA . SER A 1 191 ? -3.656 7.317 1.429 1.00 91.94 191 SER A CA 1
ATOM 1410 C C . SER A 1 191 ? -3.183 7.323 -0.027 1.00 91.94 191 SER A C 1
ATOM 1412 O O . SER A 1 191 ? -3.839 7.882 -0.903 1.00 91.94 191 SER A O 1
ATOM 1414 N N . MET A 1 192 ? -2.099 6.604 -0.330 1.00 92.19 192 MET A N 1
ATOM 1415 C CA . MET A 1 192 ? -1.633 6.423 -1.709 1.00 92.19 192 MET A CA 1
ATOM 1416 C C . MET A 1 192 ? -2.636 5.645 -2.578 1.00 92.19 192 MET A C 1
ATOM 1418 O O . MET A 1 192 ? -2.817 5.980 -3.751 1.00 92.19 192 MET A O 1
ATOM 1422 N N . LEU A 1 193 ? -3.290 4.628 -2.004 1.00 91.69 193 LEU A N 1
ATOM 1423 C CA . LEU A 1 193 ? -4.370 3.862 -2.639 1.00 91.69 193 LEU A CA 1
ATOM 1424 C C . LEU A 1 193 ? -5.612 4.725 -2.881 1.00 91.69 193 LEU A C 1
ATOM 1426 O O . LEU A 1 193 ? -6.158 4.706 -3.975 1.00 91.69 193 LEU A O 1
ATOM 1430 N N . ALA A 1 194 ? -5.996 5.541 -1.901 1.00 90.56 194 ALA A N 1
ATOM 1431 C CA . ALA A 1 194 ? -7.087 6.509 -1.992 1.00 90.56 194 ALA A CA 1
ATOM 1432 C C . ALA A 1 194 ? -6.824 7.638 -3.011 1.00 90.56 194 ALA A C 1
ATOM 1434 O O . ALA A 1 194 ? -7.719 8.411 -3.330 1.00 90.56 194 ALA A O 1
ATOM 1435 N N . GLY A 1 195 ? -5.601 7.747 -3.538 1.00 87.81 195 GLY A N 1
ATOM 1436 C CA . GLY A 1 195 ? -5.260 8.694 -4.596 1.00 87.81 195 GLY A CA 1
ATOM 1437 C C . GLY A 1 195 ? -5.712 8.285 -6.004 1.00 87.81 195 GLY A C 1
ATOM 1438 O O . GLY A 1 195 ? -5.339 8.978 -6.949 1.00 87.81 195 GLY A O 1
ATOM 1439 N N . CYS A 1 196 ? -6.416 7.161 -6.173 1.00 88.81 196 CYS A N 1
ATOM 1440 C CA . CYS A 1 196 ? -7.093 6.781 -7.417 1.00 88.81 196 CYS A CA 1
ATOM 1441 C C . CYS A 1 196 ? -8.528 6.316 -7.135 1.00 88.81 196 CYS A C 1
ATOM 1443 O O . CYS A 1 196 ? -8.810 5.782 -6.060 1.00 88.81 196 CYS A O 1
ATOM 1445 N N . ASP A 1 197 ? -9.420 6.493 -8.108 1.00 90.75 197 ASP A N 1
ATOM 1446 C CA . ASP A 1 197 ? -10.850 6.215 -7.942 1.00 90.75 197 ASP A CA 1
ATOM 1447 C C . ASP A 1 197 ? -11.111 4.718 -7.702 1.00 90.75 197 ASP A C 1
ATOM 1449 O O . ASP A 1 197 ? -11.886 4.348 -6.821 1.00 90.75 197 ASP A O 1
ATOM 1453 N N . GLU A 1 198 ? -10.387 3.835 -8.394 1.00 91.31 198 GLU A N 1
ATOM 1454 C CA . GLU A 1 198 ? -10.474 2.382 -8.204 1.00 91.31 198 GLU A CA 1
ATOM 1455 C C . GLU A 1 198 ? -10.004 1.961 -6.806 1.00 91.31 198 GLU A C 1
ATOM 1457 O O . GLU A 1 198 ? -10.538 1.029 -6.203 1.00 91.31 198 GLU A O 1
ATOM 1462 N N . GLY A 1 199 ? -8.997 2.654 -6.269 1.00 91.31 199 GLY A N 1
ATOM 1463 C CA . GLY A 1 199 ? -8.476 2.399 -4.931 1.00 91.31 199 GLY A CA 1
ATOM 1464 C C . GLY A 1 199 ? -9.424 2.888 -3.842 1.00 91.31 199 GLY A C 1
ATOM 1465 O O . GLY A 1 199 ? -9.598 2.194 -2.839 1.00 91.31 199 GLY A O 1
ATOM 1466 N N . LEU A 1 200 ? -10.085 4.030 -4.059 1.00 91.69 200 LEU A N 1
ATOM 1467 C CA . LEU A 1 200 ? -11.159 4.524 -3.194 1.00 91.69 200 LEU A CA 1
ATOM 1468 C C . LEU A 1 200 ? -12.335 3.551 -3.149 1.00 91.69 200 LEU A C 1
ATOM 1470 O O . LEU A 1 200 ? -12.766 3.178 -2.058 1.00 91.69 200 LEU A O 1
ATOM 1474 N N . GLN A 1 201 ? -12.795 3.076 -4.308 1.00 92.44 201 GLN A N 1
ATOM 1475 C CA . GLN A 1 201 ? -13.859 2.073 -4.379 1.00 92.44 201 GLN A CA 1
ATOM 1476 C C . GLN A 1 201 ? -13.457 0.781 -3.661 1.00 92.44 201 GLN A C 1
ATOM 1478 O O . GLN A 1 201 ? -14.199 0.294 -2.811 1.00 92.44 201 GLN A O 1
ATOM 1483 N N . ALA A 1 202 ? -12.246 0.271 -3.902 1.00 93.62 202 ALA A N 1
ATOM 1484 C CA . ALA A 1 202 ? -11.760 -0.932 -3.229 1.00 93.62 202 ALA A CA 1
ATOM 1485 C C . ALA A 1 202 ? -11.642 -0.766 -1.702 1.00 93.62 202 ALA A C 1
ATOM 1487 O O . ALA A 1 202 ? -11.867 -1.719 -0.951 1.00 93.62 202 ALA A O 1
ATOM 1488 N N . LEU A 1 203 ? -11.295 0.432 -1.219 1.00 93.62 203 LEU A N 1
ATOM 1489 C CA . LEU A 1 203 ? -11.291 0.752 0.210 1.00 93.62 203 LEU A CA 1
ATOM 1490 C C . LEU A 1 203 ? -12.710 0.809 0.780 1.00 93.62 203 LEU A C 1
ATOM 1492 O O . LEU A 1 203 ? -12.943 0.253 1.854 1.00 93.62 203 LEU A O 1
ATOM 1496 N N . ALA A 1 204 ? -13.655 1.428 0.072 1.00 92.06 204 ALA A N 1
ATOM 1497 C CA . ALA A 1 204 ? -15.055 1.487 0.477 1.00 92.06 204 ALA A CA 1
ATOM 1498 C C . ALA A 1 204 ? -15.675 0.079 0.559 1.00 92.06 204 ALA A C 1
ATOM 1500 O O . ALA A 1 204 ? -16.222 -0.295 1.598 1.00 92.06 204 ALA A O 1
ATOM 1501 N N . GLU A 1 205 ? -15.489 -0.749 -0.473 1.00 92.19 205 GLU A N 1
ATOM 1502 C CA . GLU A 1 205 ? -15.957 -2.142 -0.522 1.00 92.19 205 GLU A CA 1
ATOM 1503 C C . GLU A 1 205 ? -15.332 -3.026 0.565 1.00 92.19 205 GLU A C 1
ATOM 1505 O O . GLU A 1 205 ? -15.964 -3.949 1.083 1.00 92.19 205 GLU A O 1
ATOM 1510 N N . ALA A 1 206 ? -14.081 -2.751 0.943 1.00 91.50 206 ALA A N 1
ATOM 1511 C CA . ALA A 1 206 ? -13.401 -3.463 2.018 1.00 91.50 206 ALA A CA 1
ATOM 1512 C C . ALA A 1 206 ? -13.833 -3.014 3.429 1.00 91.50 206 ALA A C 1
ATOM 1514 O O . ALA A 1 206 ? -13.316 -3.554 4.409 1.00 91.50 206 ALA A O 1
ATOM 1515 N N . GLY A 1 207 ? -14.768 -2.064 3.549 1.00 91.44 207 GLY A N 1
ATOM 1516 C CA . GLY A 1 207 ? -15.234 -1.532 4.830 1.00 91.44 207 GLY A CA 1
ATOM 1517 C C . GLY A 1 207 ? -14.282 -0.501 5.440 1.00 91.44 207 GLY A C 1
ATOM 1518 O O . GLY A 1 207 ? -14.187 -0.399 6.663 1.00 91.44 207 GLY A O 1
ATOM 1519 N N . GLY A 1 208 ? -13.561 0.249 4.601 1.00 89.19 208 GLY A N 1
ATOM 1520 C CA . GLY A 1 208 ? -12.562 1.234 5.015 1.00 89.19 208 GLY A CA 1
ATOM 1521 C C . GLY A 1 208 ? -13.102 2.277 5.988 1.00 89.19 208 GLY A C 1
ATOM 1522 O O . GLY A 1 208 ? -12.448 2.546 6.988 1.00 89.19 208 GLY A O 1
ATOM 1523 N N . ILE A 1 209 ? -14.317 2.790 5.767 1.00 90.38 209 ILE A N 1
ATOM 1524 C CA . ILE A 1 209 ? -14.945 3.782 6.658 1.00 90.38 209 ILE A CA 1
ATOM 1525 C C . ILE A 1 209 ? -15.072 3.224 8.082 1.00 90.38 209 ILE A C 1
ATOM 1527 O O . ILE A 1 209 ? -14.503 3.782 9.016 1.00 90.38 209 ILE A O 1
ATOM 1531 N N . ALA A 1 210 ? -15.719 2.065 8.235 1.00 90.50 210 ALA A N 1
ATOM 1532 C CA . ALA A 1 210 ? -15.913 1.433 9.541 1.00 90.50 210 ALA A CA 1
ATOM 1533 C C . ALA A 1 210 ? -14.580 1.075 10.223 1.00 90.50 210 ALA A C 1
ATOM 1535 O O . ALA A 1 210 ? -14.441 1.206 11.438 1.00 90.50 210 ALA A O 1
ATOM 1536 N N . ALA A 1 211 ? -13.582 0.641 9.449 1.00 89.94 211 ALA A N 1
ATOM 1537 C CA . ALA A 1 211 ? -12.253 0.324 9.963 1.00 89.94 211 ALA A CA 1
ATOM 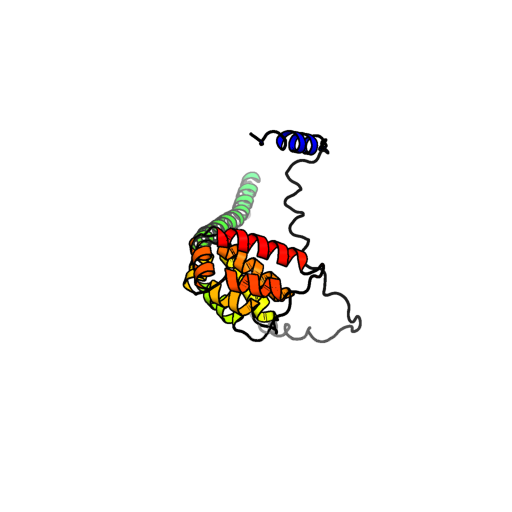1538 C C . ALA A 1 211 ? -11.514 1.564 10.496 1.00 89.94 211 ALA A C 1
ATOM 1540 O O . ALA A 1 211 ? -10.893 1.501 11.557 1.00 89.94 211 ALA A O 1
ATOM 1541 N N . LEU A 1 212 ? -11.584 2.681 9.769 1.00 89.38 212 LEU A N 1
ATOM 1542 C CA . LEU A 1 212 ? -10.950 3.944 10.145 1.00 89.38 212 LEU A CA 1
ATOM 1543 C C . LEU A 1 212 ? -11.649 4.594 11.348 1.00 89.38 212 LEU A C 1
ATOM 1545 O O . LEU A 1 212 ? -10.974 5.075 12.257 1.00 89.38 212 LEU A O 1
ATOM 1549 N N . GLU A 1 213 ? -12.982 4.549 11.406 1.00 89.62 213 GLU A N 1
ATOM 1550 C CA . GLU A 1 213 ? -13.754 5.003 12.570 1.00 89.62 213 GLU A CA 1
ATOM 1551 C C . GLU A 1 213 ? -13.445 4.170 13.820 1.00 89.62 213 GLU A C 1
ATOM 1553 O O . GLU A 1 213 ? -13.209 4.727 14.894 1.00 89.62 213 GLU A O 1
ATOM 1558 N N . ALA A 1 214 ? -13.379 2.841 13.684 1.00 88.44 214 ALA A N 1
ATOM 1559 C CA . ALA A 1 214 ? -13.011 1.952 14.783 1.00 88.44 214 ALA A CA 1
ATOM 1560 C C . ALA A 1 214 ? -11.593 2.239 15.300 1.00 88.44 214 ALA A C 1
ATOM 1562 O O . ALA A 1 214 ? -11.363 2.249 16.510 1.00 88.44 214 ALA A O 1
ATOM 1563 N N . TRP A 1 215 ? -10.649 2.517 14.396 1.00 88.56 215 TRP A N 1
ATOM 1564 C CA . TRP A 1 215 ? -9.290 2.895 14.770 1.00 88.56 215 TRP A CA 1
ATOM 1565 C C . TRP A 1 215 ? -9.255 4.236 15.522 1.00 88.56 215 TRP A C 1
ATOM 1567 O O . TRP A 1 215 ? -8.646 4.318 16.587 1.00 88.56 215 TRP A O 1
ATOM 1577 N N . LEU A 1 216 ? -9.975 5.258 15.041 1.00 87.31 216 LEU A N 1
ATOM 1578 C CA . LEU A 1 216 ? -10.084 6.555 15.725 1.00 87.31 216 LEU A CA 1
ATOM 1579 C C . LEU A 1 216 ? -10.729 6.447 17.112 1.00 87.31 216 LEU A C 1
ATOM 1581 O O . LEU A 1 216 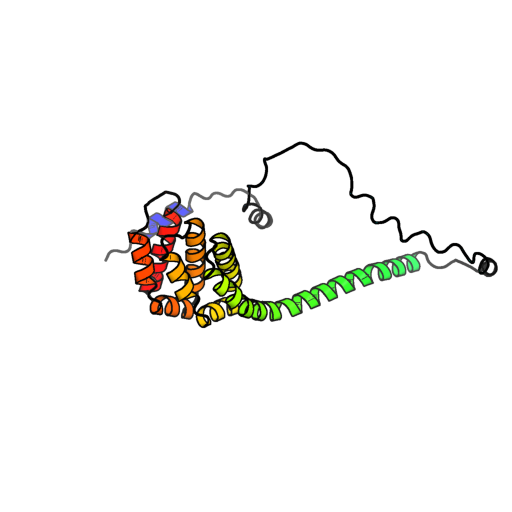? -10.344 7.179 18.021 1.00 87.31 216 LEU A O 1
ATOM 1585 N N . ALA A 1 217 ? -11.701 5.550 17.285 1.00 85.81 217 ALA A N 1
ATOM 1586 C CA . ALA A 1 217 ? -12.339 5.314 18.577 1.00 85.81 217 ALA A CA 1
ATOM 1587 C C . ALA A 1 217 ? -11.407 4.603 19.576 1.00 85.81 217 ALA A C 1
ATOM 1589 O O . ALA A 1 217 ? -11.535 4.805 20.783 1.00 85.81 217 ALA A O 1
ATOM 1590 N N . GLY A 1 218 ? -10.488 3.766 19.083 1.00 82.06 218 GLY A N 1
ATOM 1591 C CA . GLY A 1 218 ? -9.554 2.995 19.905 1.00 82.06 218 GLY A CA 1
ATOM 1592 C C . GLY A 1 218 ? -8.224 3.692 20.206 1.00 82.06 218 GLY A C 1
ATOM 1593 O O . GLY A 1 218 ? -7.544 3.306 21.158 1.00 82.06 218 GLY A O 1
ATOM 1594 N N . VAL A 1 219 ? -7.830 4.699 19.419 1.00 84.06 219 VAL A N 1
ATOM 1595 C CA . VAL A 1 219 ? -6.523 5.353 19.568 1.00 84.06 219 VAL A CA 1
ATOM 1596 C C . VAL A 1 219 ? -6.510 6.318 20.759 1.00 84.06 219 VAL A C 1
ATOM 1598 O O . VAL A 1 219 ? -7.386 7.170 20.922 1.00 84.06 219 VAL A O 1
ATOM 1601 N N . GLN A 1 220 ? -5.493 6.205 21.617 1.00 76.50 220 GLN A N 1
ATOM 1602 C CA . GLN A 1 220 ? -5.266 7.189 22.676 1.00 76.50 220 GLN A CA 1
ATOM 1603 C C . GLN A 1 220 ? -4.599 8.430 22.086 1.00 76.50 220 GLN A C 1
ATOM 1605 O O . GLN A 1 220 ? -3.558 8.327 21.439 1.00 76.50 220 GLN A O 1
ATOM 1610 N N . ARG A 1 221 ? -5.175 9.608 22.350 1.00 72.69 221 ARG A N 1
ATOM 1611 C CA . ARG A 1 221 ? -4.592 10.885 21.927 1.00 72.69 221 ARG A CA 1
ATOM 1612 C C . ARG A 1 221 ? -3.249 11.101 22.613 1.00 72.69 221 ARG A C 1
ATOM 1614 O O . ARG A 1 221 ? -3.176 11.323 23.819 1.00 72.69 221 ARG A O 1
ATOM 1621 N N . SER A 1 222 ? -2.199 11.057 21.815 1.00 73.06 222 SER A N 1
ATOM 1622 C CA . SER A 1 222 ? -0.835 11.415 22.179 1.00 73.06 222 SER A CA 1
ATOM 1623 C C . SER A 1 222 ? -0.256 12.321 21.086 1.00 73.06 222 SER A C 1
ATOM 1625 O O . SER A 1 222 ? -0.696 12.221 19.939 1.00 73.06 222 SER A O 1
ATOM 1627 N N . PRO A 1 223 ? 0.753 13.160 21.376 1.00 68.00 223 PRO A N 1
ATOM 1628 C CA . PRO A 1 223 ? 1.360 14.026 20.360 1.00 68.00 223 PRO A CA 1
ATOM 1629 C C . PRO A 1 223 ? 1.988 13.243 19.194 1.00 68.00 223 PRO A C 1
ATOM 1631 O O . PRO A 1 223 ? 2.174 13.787 18.118 1.00 68.00 223 PRO A O 1
ATOM 1634 N N . VAL A 1 224 ? 2.298 11.955 19.381 1.00 70.19 224 VAL A N 1
ATOM 1635 C CA . VAL A 1 224 ? 2.828 11.077 18.321 1.00 70.19 224 VAL A CA 1
ATOM 1636 C C . VAL A 1 224 ? 1.726 10.619 17.357 1.00 70.19 224 VAL A C 1
ATOM 1638 O O . VAL A 1 224 ? 1.999 10.297 16.209 1.00 70.19 224 VAL A O 1
ATOM 1641 N N . THR A 1 225 ? 0.475 10.584 17.815 1.00 80.19 225 THR A N 1
ATOM 1642 C CA . THR A 1 225 ? -0.671 10.077 17.046 1.00 80.19 225 THR A CA 1
ATOM 1643 C C . THR A 1 225 ? -1.495 11.176 16.379 1.00 80.19 225 THR A C 1
ATOM 1645 O O . THR A 1 225 ? -2.364 10.844 15.582 1.00 80.19 225 THR A O 1
ATOM 1648 N N . GLU A 1 226 ? -1.261 12.456 16.693 1.00 82.69 226 GLU A N 1
ATOM 1649 C CA . GLU A 1 226 ? -2.053 13.573 16.145 1.00 82.69 226 GLU A CA 1
ATOM 1650 C C . GLU A 1 226 ? -1.998 13.610 14.612 1.00 82.69 226 GLU A C 1
ATOM 1652 O O . GLU A 1 226 ? -3.043 13.559 13.968 1.00 82.69 226 GLU A O 1
ATOM 1657 N N . ASP A 1 227 ? -0.801 13.529 14.025 1.00 85.44 227 ASP A N 1
ATOM 1658 C CA . ASP A 1 227 ? -0.622 13.505 12.565 1.00 85.44 227 ASP A CA 1
ATOM 1659 C C . ASP A 1 227 ? -1.355 12.324 11.899 1.00 85.44 227 ASP A C 1
ATOM 1661 O O . ASP A 1 227 ? -1.929 12.441 10.809 1.00 85.44 227 ASP A O 1
ATOM 1665 N N . ALA A 1 228 ? -1.352 11.163 12.561 1.00 85.31 228 ALA A N 1
ATOM 1666 C CA . ALA A 1 228 ? -2.050 9.975 12.085 1.00 85.31 228 ALA A CA 1
ATOM 1667 C C . ALA A 1 228 ? -3.571 10.157 12.174 1.00 85.31 228 ALA A C 1
ATOM 1669 O O . ALA A 1 228 ? -4.282 9.810 11.233 1.00 85.31 228 ALA A O 1
ATOM 1670 N N . MET A 1 229 ? -4.077 10.739 13.265 1.00 87.50 229 MET A N 1
ATOM 1671 C CA . MET A 1 229 ? -5.499 11.043 13.435 1.00 87.50 229 MET A CA 1
ATOM 1672 C C . MET A 1 229 ? -6.004 12.024 12.377 1.00 87.50 229 MET A C 1
ATOM 1674 O O . MET A 1 229 ? -7.047 11.764 11.775 1.00 87.50 229 MET A O 1
ATOM 1678 N N . ASP A 1 230 ? -5.256 13.092 12.105 1.00 89.62 230 ASP A N 1
ATOM 1679 C CA . ASP A 1 230 ? -5.594 14.072 11.069 1.00 89.62 230 ASP A CA 1
ATOM 1680 C C . ASP A 1 230 ? -5.610 13.421 9.681 1.00 89.62 230 ASP A C 1
ATOM 1682 O O . ASP A 1 230 ? -6.551 13.606 8.903 1.00 89.62 230 ASP A O 1
ATOM 1686 N N . SER A 1 231 ? -4.623 12.564 9.399 1.00 87.88 231 SER A N 1
ATOM 1687 C CA . SER A 1 231 ? -4.572 11.782 8.159 1.00 87.88 231 SER A CA 1
ATOM 1688 C C . SER A 1 231 ? -5.793 10.869 8.010 1.00 87.88 231 SER A C 1
ATOM 1690 O O . SER A 1 231 ? -6.381 10.794 6.930 1.00 87.88 231 SER A O 1
ATOM 1692 N N . VAL A 1 232 ? -6.219 10.193 9.084 1.00 90.69 232 VAL A N 1
ATOM 1693 C CA . VAL A 1 232 ? -7.422 9.346 9.057 1.00 90.69 232 VAL A CA 1
ATOM 1694 C C . VAL A 1 232 ? -8.689 10.166 8.843 1.00 90.69 232 VAL A C 1
ATOM 1696 O O . VAL A 1 232 ? -9.539 9.762 8.053 1.00 90.69 232 VAL A O 1
ATOM 1699 N N . GLN A 1 233 ? -8.823 11.321 9.495 1.00 91.69 233 GLN A N 1
ATOM 1700 C CA . GLN A 1 233 ? -9.972 12.205 9.289 1.00 91.69 233 GLN A CA 1
ATOM 1701 C C . GLN A 1 233 ? -10.050 12.705 7.845 1.00 91.69 233 GLN A C 1
ATOM 1703 O O . GLN A 1 233 ? -11.131 12.714 7.253 1.00 91.69 233 GLN A O 1
ATOM 1708 N N . GLN A 1 234 ? -8.910 13.059 7.249 1.00 91.62 234 GLN A N 1
ATOM 1709 C CA . GLN A 1 234 ? -8.847 13.438 5.842 1.00 91.62 234 GLN A CA 1
ATOM 1710 C C . GLN A 1 234 ? -9.261 12.276 4.927 1.00 91.62 234 GLN A C 1
ATOM 1712 O O . GLN A 1 234 ? -10.028 12.482 3.988 1.00 91.62 234 GLN A O 1
ATOM 1717 N N . LEU A 1 235 ? -8.810 11.051 5.213 1.00 90.69 235 LEU A N 1
ATOM 1718 C CA . LEU A 1 235 ? -9.202 9.865 4.445 1.00 90.69 235 LEU A CA 1
ATOM 1719 C C . LEU A 1 235 ? -10.690 9.547 4.576 1.00 90.69 235 LEU A C 1
ATOM 1721 O O . LEU A 1 235 ? -11.325 9.215 3.580 1.00 90.69 235 LEU A O 1
ATOM 1725 N N . LEU A 1 236 ? -11.257 9.683 5.775 1.00 91.94 236 LEU A N 1
ATOM 1726 C CA . LEU A 1 236 ? -12.692 9.527 5.998 1.00 91.94 236 LEU A CA 1
ATOM 1727 C C . LEU A 1 236 ? -13.499 10.549 5.198 1.00 91.94 236 LEU A C 1
ATOM 1729 O O . LEU A 1 236 ? -14.484 10.174 4.568 1.00 91.94 236 LEU A O 1
ATOM 1733 N N . ALA A 1 237 ? -13.060 11.810 5.163 1.00 91.81 237 ALA A N 1
ATOM 1734 C CA . ALA A 1 237 ? -13.709 12.838 4.358 1.00 91.81 237 ALA A CA 1
ATOM 1735 C C . ALA A 1 237 ? -13.733 12.449 2.871 1.00 91.81 237 ALA A C 1
ATOM 1737 O O . ALA A 1 237 ? -14.795 12.479 2.254 1.00 91.81 237 ALA A O 1
ATOM 1738 N N . VAL A 1 238 ? -12.600 12.008 2.316 1.00 91.00 238 VAL A N 1
ATOM 1739 C CA . VAL A 1 238 ? -12.519 11.563 0.915 1.00 91.00 238 VAL A CA 1
ATOM 1740 C C . VAL A 1 238 ? -13.391 10.326 0.664 1.00 91.00 238 VAL A C 1
ATOM 1742 O O . VAL A 1 238 ? -14.169 10.310 -0.287 1.00 91.00 238 VAL A O 1
ATOM 1745 N N . LEU A 1 239 ? -13.328 9.314 1.531 1.00 88.81 239 LEU A N 1
ATOM 1746 C CA . LEU A 1 239 ? -14.117 8.086 1.374 1.00 88.81 239 LEU A CA 1
ATOM 1747 C C . LEU A 1 239 ? -15.623 8.322 1.518 1.00 88.81 239 LEU A C 1
ATOM 1749 O O . LEU A 1 239 ? -16.401 7.619 0.892 1.00 88.81 239 LEU A O 1
ATOM 1753 N N . SER A 1 240 ? -16.042 9.311 2.309 1.00 87.12 240 SER A N 1
ATOM 1754 C CA . SER A 1 240 ? -17.458 9.680 2.439 1.00 87.12 240 SER A CA 1
ATOM 1755 C C . SER A 1 240 ? -18.032 10.367 1.194 1.00 87.12 240 SER A C 1
ATOM 1757 O O . SER A 1 240 ? -19.249 10.491 1.068 1.00 87.12 240 SER A O 1
ATOM 1759 N N . THR A 1 241 ? -17.160 10.840 0.296 1.00 84.06 241 THR A N 1
ATOM 1760 C CA . THR A 1 241 ? -17.543 11.500 -0.961 1.00 84.06 241 THR A CA 1
ATOM 1761 C C . THR A 1 241 ? -17.487 10.583 -2.183 1.00 84.06 241 THR A C 1
ATOM 1763 O O . THR A 1 241 ? -17.954 10.999 -3.244 1.00 84.06 241 THR A O 1
ATOM 1766 N N . ALA A 1 242 ? -16.915 9.383 -2.038 1.00 73.12 242 ALA A N 1
ATOM 1767 C CA . ALA A 1 242 ? -16.793 8.362 -3.081 1.00 73.12 242 ALA A CA 1
ATOM 1768 C C . ALA A 1 242 ? -18.034 7.458 -3.125 1.00 73.12 242 ALA A C 1
ATOM 1770 O O . ALA A 1 242 ? -18.431 7.077 -4.249 1.00 73.12 242 ALA A O 1
#